Protein 3WO9 (pdb70)

Foldseek 3Di:
DFQAPDQCGGDQWHFHDQDPVGHGERGNAQSQDQAHGPDDDLAHAEYHPAHHAHQAYPQCSCPNNQNHQYDAPAHYAHQAYDPNSCPNNQNHAEYHHAHYAHQEYDACNCQSPLNHAYEEHEHYAHLAYDACRCQSPCNHAEYEHEQYAYQAYAACRCVNPPNYAEYAAAQYQHALQAQRLVRVLVCCLVCCPRHPHSQRHAHGRHHHTSVPDDCPNRNPPHD

B-factor: mean 13.48, std 8.78, range [1.29, 53.9]

Organism: Lethenteron camtschaticum (NCBI:txid980415)

Sequence (223 aa):
HMACLAVGKDDICTCSNKTDSSPETVDCSSKKLTAVPTGIPANTEKLQLDFNQLANIPAEAFHGLTRLTYLALDYNQLQSLPVGVFDQLNNLNELRLQD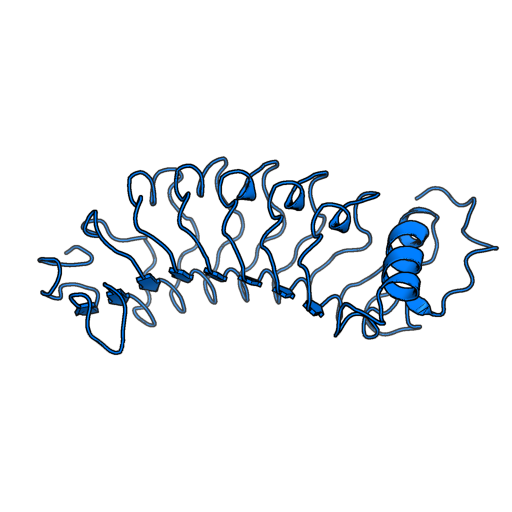NQLTSLPPGVFDSLTKLTYLTLSQNQLQSIPAGVFDKLTNLNRLELSTNQLQSVPHGAFDSLVNLETLHLELNPWDCACSDIIYLRTFIAKNTDKISGMESAQCNGTSTAVKDVNTEKIKNVTC

InterPro domains:
  IPR000372 Leucine-rich repeat N-terminal domain [SM00013] (32-68)
  IPR001611 Leucine-rich repeat [PF13855] (89-148)
  IPR001611 Leucine-rich repeat [PS51450] (113-134)
  IPR001611 Leucine-rich repeat [PS51450] (137-158)
  IPR003591 Leucine-rich repeat, typical subtype [SM00369] (62-86)
  IPR003591 Leucine-rich repeat, typical subtype [SM00369] (87-110)
  IPR003591 Leucine-rich repeat, typical subtype [SM00369] (111-134)
  IPR003591 Leucine-rich repeat, typical subtype [SM00369] (135-158)
  IPR003591 Leucine-rich repeat, typical subtype [SM00369] (159-182)
  IPR032675 Leucine-rich repeat domain superfamily [G3DSA:3.80.10.10] (32-130)
  IPR032675 Leucine-rich repeat domain superfamily [G3DSA:3.80.10.10] (131-249)
  IPR050541 Leucine-rich repeat and transmembrane domain-containing protein [PTHR24369] (7-268)

Nearest PDB structures (foldseek):
  3wo9-assembly1_A  TM=1.005E+00  e=1.623E-41  Lethenteron camtschaticum
  4po4-assembly2_B  TM=9.858E-01  e=2.049E-27  Lampetra planeri
  4k79-assembly1_A  TM=9.445E-01  e=1.449E-17  Petromyzon marinus
  2o6s-assembly2_B  TM=9.323E-01  e=7.680E-16  Eptatretus burgeri
  2v9s-assembly1_A  TM=9.109E-01  e=1.422E-13  Homo sapiens

Secondary structure (DSSP, 8-state):
--SEEETTEESSSEEE--BTTB-SEEE-TTS--SS--S---TT-SEEE--SS--S---TTTTTT-TT--EEE--SS--S---TTTTTT-TT--EEE--SS------TTTTTT-TT--EEE--SS--S---TTTTTT-TT--EEE--SS--S---TTTTTT-TT--EEE--S--B-TTSTTHHHHHHHHHHHTTTSBS-TT-BBTTTSSBGGG---TTTTT---

Structure (mmCIF, N/CA/C/O backbone):
data_3WO9
#
_entry.id   3WO9
#
_cell.length_a   102.157
_cell.length_b   37.229
_cell.length_c   55.133
_cell.angle_alpha   90.00
_cell.angle_beta   90.00
_cell.angle_gamma   90.00
#
_symmetry.space_group_name_H-M   'P 21 21 2'
#
loop_
_entity.id
_entity.type
_entity.pdbx_description
1 polymer 'Variable lymphocyte receptor C'
2 water water
#
loop_
_atom_site.group_PDB
_atom_site.id
_atom_site.type_symbol
_atom_site.label_atom_id
_atom_site.label_alt_id
_atom_site.label_comp_id
_atom_site.label_asym_id
_atom_site.label_entity_id
_atom_site.label_seq_id
_atom_site.pdbx_PDB_ins_code
_atom_site.Cartn_x
_atom_site.Cartn_y
_atom_site.Cartn_z
_atom_site.occupancy
_atom_site.B_iso_or_equiv
_atom_site.auth_seq_id
_atom_site.auth_comp_id
_atom_site.auth_asym_id
_atom_site.auth_atom_id
_atom_site.pdbx_PDB_model_num
ATOM 1 N N . HIS A 1 25 ? -10.226 -9.558 -41.585 1.00 25.56 25 HIS A N 1
ATOM 2 C CA . HIS A 1 25 ? -11.521 -9.108 -41.083 1.00 20.40 25 HIS A CA 1
ATOM 3 C C . HIS A 1 25 ? -11.388 -7.920 -40.138 1.00 18.64 25 HIS A C 1
ATOM 4 O O . HIS A 1 25 ? -10.387 -7.778 -39.435 1.00 13.28 25 HIS A O 1
ATOM 11 N N . MET A 1 26 ? -12.408 -7.070 -40.131 1.00 15.64 26 MET A N 1
ATOM 12 C CA . MET A 1 26 ? -12.438 -5.898 -39.267 1.00 11.35 26 MET A CA 1
ATOM 13 C C . MET A 1 26 ? -13.731 -5.900 -38.455 1.00 13.33 26 MET A C 1
ATOM 14 O O . MET A 1 26 ? -14.479 -6.873 -38.490 1.00 16.62 26 MET A O 1
ATOM 19 N N . ALA A 1 27 ? -13.992 -4.822 -37.722 1.00 9.04 27 ALA A N 1
ATOM 20 C CA . ALA A 1 27 ? -15.172 -4.763 -36.863 1.00 10.40 27 ALA A CA 1
ATOM 21 C C . ALA A 1 27 ? -16.466 -4.733 -37.672 1.00 10.49 27 ALA A C 1
ATOM 22 O O . ALA A 1 27 ? -17.400 -5.481 -37.389 1.00 5.47 27 ALA A O 1
ATOM 24 N N . CYS A 1 28 ? -16.514 -3.866 -38.677 1.00 6.83 28 CYS A N 1
ATOM 25 C CA . CYS A 1 28 ? -17.705 -3.718 -39.502 1.00 5.84 28 CYS A CA 1
ATOM 26 C C . CYS A 1 28 ? -17.332 -3.635 -40.976 1.00 9.93 28 CYS A C 1
ATOM 27 O O . CYS A 1 28 ? -16.206 -3.276 -41.320 1.00 9.10 28 CYS A O 1
ATOM 30 N N . LEU A 1 29 ? -18.280 -3.978 -41.843 1.00 7.23 29 LEU A N 1
ATOM 31 C CA . LEU A 1 29 ? -18.114 -3.779 -43.277 1.00 10.64 29 LEU A CA 1
ATOM 32 C C . LEU A 1 29 ? -18.698 -2.423 -43.641 1.00 12.00 29 LEU A C 1
ATOM 33 O O . LEU A 1 29 ? -18.334 -1.822 -44.652 1.00 14.89 29 LEU A O 1
ATOM 38 N N . ALA A 1 30 ? -19.608 -1.954 -42.792 1.00 9.94 30 ALA A N 1
ATOM 39 C CA . ALA A 1 30 ? -20.211 -0.632 -42.913 1.00 10.17 30 ALA A CA 1
ATOM 40 C C . ALA A 1 30 ? -20.919 -0.303 -41.605 1.00 6.38 30 ALA A C 1
ATOM 41 O O . ALA A 1 30 ? -20.918 -1.112 -40.680 1.00 7.89 30 ALA A O 1
ATOM 43 N N . VAL A 1 31 ? -21.526 0.878 -41.533 1.00 11.49 31 VAL A N 1
ATOM 44 C CA . VAL A 1 31 ? -22.231 1.316 -40.329 1.00 11.59 31 VAL A CA 1
ATOM 45 C C . VAL A 1 31 ? -23.309 0.318 -39.907 1.00 12.78 31 VAL A C 1
ATOM 46 O O . VAL A 1 31 ? -23.460 0.010 -38.723 1.00 14.12 31 VAL A O 1
ATOM 50 N N . GLY A 1 32 ? -24.042 -0.200 -40.886 1.00 6.14 32 GLY A N 1
ATOM 51 C CA . GLY A 1 32 ? -25.097 -1.159 -40.616 1.00 10.31 32 GLY A CA 1
ATOM 52 C C . GLY A 1 32 ? -24.819 -2.537 -41.189 1.00 5.18 32 GLY A C 1
ATOM 53 O O . GLY A 1 32 ? -25.743 -3.307 -41.438 1.00 4.38 32 GLY A O 1
ATOM 54 N N . LYS A 1 33 ? -23.546 -2.850 -41.407 1.00 7.90 33 LYS A N 1
ATOM 55 C CA . LYS A 1 33 ? -23.167 -4.151 -41.950 1.00 6.52 33 LYS A CA 1
ATOM 56 C C . LYS A 1 33 ? -22.093 -4.823 -41.103 1.00 9.71 33 LYS A C 1
ATOM 57 O O . LYS A 1 33 ? -21.005 -4.279 -40.909 1.00 5.51 33 LYS A O 1
ATOM 63 N N . ASP A 1 34 ? -22.411 -6.013 -40.605 1.00 8.78 34 ASP A N 1
ATOM 64 C CA . ASP A 1 34 ? -21.519 -6.748 -39.718 1.00 5.93 34 ASP A CA 1
ATOM 65 C C . ASP A 1 34 ? -20.253 -7.225 -40.414 1.00 10.59 34 ASP A C 1
ATOM 66 O O . ASP A 1 34 ? -20.212 -7.387 -41.633 1.00 9.53 34 ASP A O 1
ATOM 71 N N . ASP A 1 35 ? -19.220 -7.446 -39.613 1.00 6.82 35 ASP A N 1
ATOM 72 C CA . ASP A 1 35 ? -18.081 -8.248 -40.025 1.00 14.08 35 ASP A CA 1
ATOM 73 C C . ASP A 1 35 ? -17.755 -9.159 -38.849 1.00 11.03 35 ASP A C 1
ATOM 74 O O . ASP A 1 35 ? -18.446 -10.152 -38.625 1.00 11.64 35 ASP A O 1
ATOM 79 N N . ILE A 1 36 ? -16.727 -8.814 -38.083 1.00 10.92 36 ILE A N 1
ATOM 80 C CA . ILE A 1 36 ? -16.450 -9.526 -36.841 1.00 13.16 36 ILE A CA 1
ATOM 81 C C . ILE A 1 36 ? -17.522 -9.188 -35.809 1.00 9.86 36 ILE A C 1
ATOM 82 O O . ILE A 1 36 ? -18.035 -10.064 -35.113 1.00 8.28 36 ILE A O 1
ATOM 87 N N . CYS A 1 37 ? -17.866 -7.907 -35.730 1.00 8.50 37 CYS A N 1
ATOM 88 C CA . CYS A 1 37 ? -18.826 -7.429 -34.746 1.00 6.88 37 CYS A CA 1
ATOM 89 C C . CYS A 1 37 ? -20.203 -7.215 -35.360 1.00 8.90 37 CYS A C 1
ATOM 90 O O . CYS A 1 37 ? -20.365 -7.240 -36.579 1.00 8.05 37 CYS A O 1
ATOM 93 N N . THR A 1 38 ? -21.197 -7.003 -34.505 1.00 9.34 38 THR A N 1
ATOM 94 C CA . THR A 1 38 ? -22.542 -6.685 -34.963 1.00 6.59 38 THR A CA 1
ATOM 95 C C . THR A 1 38 ? -22.709 -5.172 -35.043 1.00 6.00 38 THR A C 1
ATOM 96 O O . THR A 1 3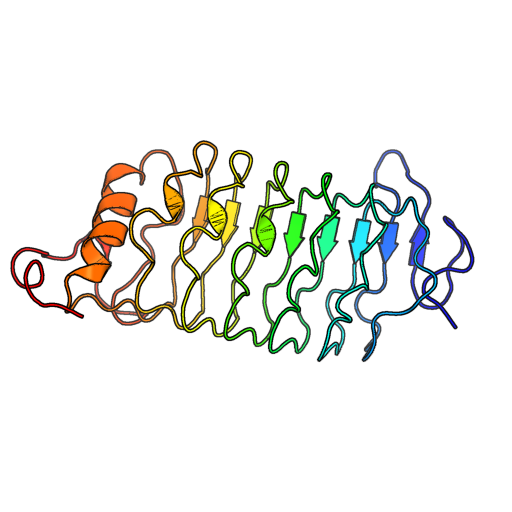8 ? -22.607 -4.475 -34.034 1.00 6.15 38 THR A O 1
ATOM 100 N N . CYS A 1 39 ? -22.969 -4.672 -36.245 1.00 5.79 39 CYS A N 1
ATOM 101 C CA . CYS A 1 39 ? -22.956 -3.235 -36.492 1.00 7.78 39 CYS A CA 1
ATOM 102 C C . CYS A 1 39 ? -24.329 -2.707 -36.900 1.00 8.14 39 CYS A C 1
ATOM 103 O O . CYS A 1 39 ? -24.884 -3.119 -37.915 1.00 4.72 39 CYS A O 1
ATOM 106 N N . SER A 1 40 ? -24.864 -1.786 -36.106 1.00 10.66 40 SER A N 1
ATOM 107 C CA . SER A 1 40 ? -26.205 -1.268 -36.335 1.00 5.76 40 SER A CA 1
ATOM 108 C C . SER A 1 40 ? -26.222 0.246 -36.485 1.00 8.96 40 SER A C 1
ATOM 109 O O . SER A 1 40 ? -25.535 0.961 -35.755 1.00 7.34 40 SER A O 1
ATOM 112 N N . ASN A 1 41 ? -27.014 0.729 -37.437 1.00 4.75 41 ASN A N 1
ATOM 113 C CA . ASN A 1 41 ? -27.320 2.150 -37.522 1.00 8.32 41 ASN A CA 1
ATOM 114 C C . ASN A 1 41 ? -28.105 2.572 -36.289 1.00 9.24 41 ASN A C 1
ATOM 115 O O . ASN A 1 41 ? -28.666 1.731 -35.585 1.00 8.55 41 ASN A O 1
ATOM 120 N N . LYS A 1 42 ? -28.147 3.873 -36.033 1.00 5.11 42 LYS A N 1
ATOM 121 C CA . LYS A 1 42 ? -28.915 4.407 -34.917 1.00 6.94 42 LYS A CA 1
ATOM 122 C C . LYS A 1 42 ? -30.403 4.135 -35.133 1.00 7.09 42 LYS A C 1
ATOM 123 O O . LYS A 1 42 ? -30.915 4.319 -36.236 1.00 10.59 42 LYS A O 1
ATOM 129 N N . THR A 1 43 ? -31.088 3.678 -34.089 1.00 6.97 43 THR A N 1
ATOM 130 C CA . THR A 1 43 ? -32.522 3.414 -34.170 1.00 9.70 43 THR A CA 1
ATOM 131 C C . THR A 1 43 ? -33.252 4.115 -33.032 1.00 1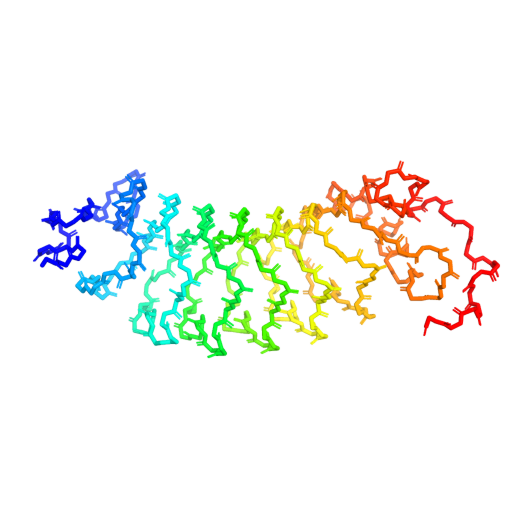1.34 43 THR A C 1
ATOM 132 O O . THR A 1 43 ? -32.623 4.736 -32.176 1.00 7.50 43 THR A O 1
ATOM 136 N N . ASP A 1 44 ? -34.578 4.006 -33.009 1.00 9.19 44 ASP A N 1
ATOM 137 C CA . ASP A 1 44 ? -35.361 4.676 -31.973 1.00 10.55 44 ASP A CA 1
ATOM 138 C C . ASP A 1 44 ? -35.253 4.015 -30.601 1.00 10.75 44 ASP A C 1
ATOM 139 O O . ASP A 1 44 ? -35.807 4.515 -29.625 1.00 14.71 44 ASP A O 1
ATOM 144 N N . SER A 1 45 ? -34.536 2.899 -30.522 1.00 8.86 45 SER A N 1
ATOM 145 C CA . SER A 1 45 ? -34.344 2.218 -29.244 1.00 5.31 45 SER A CA 1
ATOM 146 C C . SER A 1 45 ? -32.871 1.962 -28.935 1.00 11.50 45 SER A C 1
ATOM 147 O O . SER A 1 45 ? -32.539 1.385 -27.900 1.00 8.10 45 SER A O 1
ATOM 150 N N . SER A 1 46 ? -31.992 2.401 -29.830 1.00 8.98 46 SER A N 1
ATOM 151 C CA . SER A 1 46 ? -30.563 2.156 -29.674 1.00 9.25 46 SER A CA 1
ATOM 152 C C . SER A 1 46 ? -29.719 3.145 -30.472 1.00 7.45 46 SER A C 1
ATOM 153 O O . SER A 1 46 ? -30.101 3.552 -31.567 1.00 7.39 46 SER A O 1
ATOM 156 N N . PRO A 1 47 ? -28.559 3.532 -29.920 1.00 9.08 47 PRO A N 1
ATOM 157 C CA . PRO A 1 47 ? -27.610 4.401 -30.623 1.00 9.89 47 PRO A CA 1
ATOM 158 C C . PRO A 1 47 ? -26.855 3.621 -31.692 1.00 8.23 47 PRO A C 1
ATOM 159 O O . PRO A 1 47 ? -26.977 2.396 -31.736 1.00 5.24 47 PRO A O 1
ATOM 163 N N . GLU A 1 48 ? -26.097 4.312 -32.541 1.00 5.02 48 GLU A N 1
ATOM 164 C CA . GLU A 1 48 ? -25.270 3.635 -33.537 1.00 8.04 48 GLU A CA 1
ATOM 165 C C . GLU A 1 48 ? -24.275 2.721 -32.831 1.00 7.36 48 GLU A C 1
ATOM 166 O O . GLU A 1 48 ? -23.407 3.182 -32.089 1.00 2.91 48 GLU A O 1
ATOM 172 N N . THR A 1 49 ? -24.407 1.423 -33.071 1.00 7.12 49 THR A N 1
ATOM 173 C CA . THR A 1 49 ? -23.744 0.437 -32.233 1.00 7.82 49 THR A CA 1
ATOM 174 C C . THR A 1 49 ? -22.784 -0.477 -32.982 1.00 9.19 49 THR A C 1
ATOM 175 O O . THR A 1 49 ? -23.094 -0.979 -34.062 1.00 10.43 49 THR A O 1
ATOM 179 N N . VAL A 1 50 ? -21.608 -0.675 -32.394 1.00 6.63 50 VAL A N 1
ATOM 180 C CA . VAL A 1 50 ? -20.701 -1.729 -32.816 1.00 5.62 50 VAL A CA 1
ATOM 181 C C . VAL A 1 50 ? -20.544 -2.706 -31.655 1.00 6.95 50 VAL A C 1
ATOM 182 O O . VAL A 1 50 ? -19.930 -2.386 -30.638 1.00 6.77 50 VAL A O 1
ATOM 186 N N . ASP A 1 51 ? -21.116 -3.894 -31.809 1.00 5.74 51 ASP A N 1
ATOM 187 C CA . ASP A 1 51 ? -21.156 -4.878 -30.734 1.00 4.96 51 ASP A CA 1
ATOM 188 C C . ASP A 1 51 ? -20.146 -5.998 -30.963 1.00 8.40 51 ASP A C 1
ATOM 189 O O . ASP A 1 51 ? -20.407 -6.937 -31.714 1.00 3.45 51 ASP A O 1
ATOM 194 N N . CYS A 1 52 ? -18.997 -5.891 -30.301 1.00 7.19 52 CYS A N 1
ATOM 195 C CA . CYS A 1 52 ? -17.940 -6.891 -30.412 1.00 5.17 52 CYS A CA 1
ATOM 196 C C . CYS A 1 52 ? -17.873 -7.761 -29.161 1.00 6.33 52 CYS A C 1
ATOM 197 O O . CYS A 1 52 ? -16.878 -8.448 -28.926 1.00 3.24 52 CYS A O 1
ATOM 200 N N . SER A 1 53 ? -18.930 -7.730 -28.357 1.00 2.33 53 SER A N 1
ATOM 201 C CA . SER A 1 53 ? -18.937 -8.452 -27.087 1.00 9.65 53 SER A CA 1
ATOM 202 C C . SER A 1 53 ? -18.975 -9.970 -27.262 1.00 7.78 53 SER A C 1
ATOM 203 O O . SER A 1 53 ? -19.595 -10.484 -28.193 1.00 5.84 53 SER A O 1
ATOM 206 N N . SER A 1 54 ? -18.297 -10.672 -26.357 1.00 7.02 54 SER A N 1
ATOM 207 C CA . SER A 1 54 ? -18.282 -12.135 -26.322 1.00 11.60 54 SER A CA 1
ATOM 208 C C . SER A 1 54 ? -17.716 -12.777 -27.590 1.00 8.63 54 SER A C 1
ATOM 209 O O . SER A 1 54 ? -18.231 -13.789 -28.063 1.00 9.53 54 SER A O 1
ATOM 212 N N . LYS A 1 55 ? -16.644 -12.200 -28.124 1.00 8.80 55 LYS A N 1
ATOM 213 C CA . LYS A 1 55 ? -16.052 -12.692 -29.367 1.00 13.28 55 LYS A CA 1
ATOM 214 C C . LYS A 1 55 ? -14.652 -13.282 -29.177 1.00 9.60 55 LYS A C 1
ATOM 215 O O . LYS A 1 55 ? -13.995 -13.650 -30.151 1.00 14.63 55 LYS A O 1
ATOM 221 N N . LYS A 1 56 ? -14.212 -13.371 -27.924 1.00 9.35 56 LYS A N 1
ATOM 222 C CA . LYS A 1 56 ? -12.886 -13.897 -27.580 1.00 15.37 56 LYS A CA 1
ATOM 223 C C . LYS A 1 56 ? -11.762 -13.191 -28.343 1.00 13.09 56 LYS A C 1
ATOM 224 O O . LYS A 1 56 ? -10.777 -13.809 -28.748 1.00 13.74 56 LYS A O 1
ATOM 230 N N . LEU A 1 57 ? -11.922 -11.887 -28.530 1.00 14.77 57 LEU A N 1
ATOM 231 C CA . LEU A 1 57 ? -10.938 -11.091 -29.250 1.00 14.58 57 LEU A CA 1
ATOM 232 C C . LEU A 1 57 ? -9.710 -10.823 -28.389 1.00 10.78 57 LEU A C 1
ATOM 233 O O . LEU A 1 57 ? -9.827 -10.492 -27.209 1.00 9.21 57 LEU A O 1
ATOM 238 N N . THR A 1 58 ? -8.534 -10.968 -28.988 1.00 12.40 58 THR A N 1
ATOM 239 C CA . THR A 1 58 ? -7.283 -10.686 -28.297 1.00 17.53 58 THR A CA 1
ATOM 240 C C . THR A 1 58 ? -6.710 -9.350 -28.751 1.00 10.94 58 THR A C 1
ATOM 241 O O . THR A 1 58 ? -5.708 -8.878 -28.216 1.00 12.37 58 THR A O 1
ATOM 245 N N . ALA A 1 59 ? -7.354 -8.747 -29.743 1.00 13.52 59 ALA A N 1
ATOM 246 C CA . ALA A 1 59 ? -6.935 -7.449 -30.249 1.00 15.06 59 ALA A CA 1
ATOM 247 C C . ALA A 1 59 ? -8.148 -6.599 -30.596 1.00 13.47 59 ALA A C 1
ATOM 248 O O . ALA A 1 59 ? -9.173 -7.115 -31.039 1.00 12.89 59 ALA A O 1
ATOM 250 N N . VAL A 1 60 ? -8.032 -5.294 -30.380 1.00 11.33 60 VAL A N 1
ATOM 251 C CA . VAL A 1 60 ? -9.073 -4.369 -30.790 1.00 8.36 60 VAL A CA 1
ATOM 252 C C . VAL A 1 60 ? -9.073 -4.290 -32.306 1.00 10.02 60 VAL A C 1
ATOM 253 O O . VAL A 1 60 ? -8.096 -3.846 -32.905 1.00 11.92 60 VAL A O 1
ATOM 257 N N . PRO A 1 61 ? -10.170 -4.728 -32.935 1.00 10.50 61 PRO A N 1
ATOM 258 C CA . PRO A 1 61 ? -10.212 -4.781 -34.397 1.00 11.85 61 PRO A CA 1
ATOM 259 C C . PRO A 1 61 ? -10.194 -3.395 -35.026 1.00 10.34 61 PRO A C 1
ATOM 260 O O . PRO A 1 61 ? -10.625 -2.418 -34.413 1.00 10.52 61 PRO A O 1
ATOM 264 N N . THR A 1 62 ? -9.676 -3.320 -36.244 1.00 12.14 62 THR A N 1
ATOM 265 C CA . THR A 1 62 ? -9.769 -2.106 -37.033 1.00 12.47 62 THR A CA 1
ATOM 266 C C . THR A 1 62 ? -11.154 -2.067 -37.667 1.00 10.41 62 THR A C 1
ATOM 267 O O . THR A 1 62 ? -11.952 -2.985 -37.479 1.00 15.46 62 THR A O 1
ATOM 271 N N . GLY A 1 63 ? -11.449 -1.004 -38.403 1.00 7.01 63 GLY A N 1
ATOM 272 C CA . GLY A 1 63 ? -12.707 -0.916 -39.121 1.00 10.67 63 GLY A CA 1
ATOM 273 C C . GLY A 1 63 ? -13.904 -0.547 -38.268 1.00 12.04 63 GLY A C 1
ATOM 274 O O . GLY A 1 63 ? -15.034 -0.923 -38.578 1.00 10.51 63 GLY A O 1
ATOM 275 N N . ILE A 1 64 ? -13.655 0.183 -37.187 1.00 7.79 64 ILE A N 1
ATOM 276 C CA . ILE A 1 64 ? -14.730 0.741 -36.381 1.00 7.16 64 ILE A CA 1
ATOM 277 C C . ILE A 1 64 ? -15.112 2.088 -36.977 1.00 9.27 64 ILE A C 1
ATOM 278 O O . ILE A 1 64 ? -14.321 3.032 -36.927 1.00 9.95 64 ILE A O 1
ATOM 283 N N . PRO A 1 65 ? -16.320 2.174 -37.561 1.00 11.25 65 PRO A N 1
ATOM 284 C CA . PRO A 1 65 ? -16.798 3.370 -38.266 1.00 9.02 65 PRO A CA 1
ATOM 285 C C . PRO A 1 65 ? -16.683 4.640 -37.431 1.00 8.81 65 PRO A C 1
ATOM 286 O O . PRO A 1 65 ? -16.854 4.609 -36.212 1.00 7.77 65 PRO A O 1
ATOM 290 N N . ALA A 1 66 ? -16.391 5.748 -38.104 1.00 11.13 66 ALA A N 1
ATOM 291 C CA . ALA A 1 66 ? -16.106 7.015 -37.440 1.00 10.71 66 ALA A CA 1
ATOM 292 C C . ALA A 1 66 ? -17.279 7.560 -36.622 1.00 13.91 66 ALA A C 1
ATOM 293 O O . ALA A 1 66 ? -17.072 8.266 -35.637 1.00 11.05 66 ALA A O 1
ATOM 295 N N . ASN A 1 67 ? -18.504 7.229 -37.022 1.00 9.79 67 ASN A N 1
ATOM 296 C CA . ASN A 1 67 ? -19.686 7.763 -36.353 1.00 9.51 67 ASN A CA 1
ATOM 297 C C . ASN A 1 67 ? -20.248 6.857 -35.263 1.00 9.36 67 ASN A C 1
ATOM 298 O O . ASN A 1 67 ? -21.362 7.077 -34.783 1.00 6.85 67 ASN A O 1
ATOM 303 N N . THR A 1 68 ? -19.476 5.846 -34.877 1.00 7.80 68 THR A N 1
ATOM 304 C CA . THR A 1 68 ? -19.890 4.909 -33.837 1.00 7.18 68 THR A CA 1
ATOM 305 C C . THR A 1 68 ? -20.216 5.613 -32.522 1.00 4.64 68 THR A C 1
ATOM 306 O O . THR A 1 68 ? -19.400 6.364 -31.985 1.00 7.48 68 THR A O 1
ATOM 310 N N . GLU A 1 69 ? -21.416 5.364 -32.010 1.00 2.51 69 GLU A N 1
ATOM 311 C CA . GLU A 1 69 ? -21.862 5.964 -30.759 1.00 5.54 69 GLU A CA 1
ATOM 312 C C . GLU A 1 69 ? -21.655 5.015 -29.585 1.00 5.03 69 GLU A C 1
ATOM 313 O O . GLU A 1 69 ? -21.326 5.439 -28.478 1.00 5.58 69 GLU A O 1
ATOM 319 N N . LYS A 1 70 ? -21.855 3.727 -29.839 1.00 4.45 70 LYS A N 1
ATOM 320 C CA . LYS A 1 70 ? -21.773 2.712 -28.800 1.00 5.49 70 LYS A CA 1
ATOM 321 C C . LYS A 1 70 ? -20.822 1.589 -29.206 1.00 6.79 70 LYS A C 1
ATOM 322 O O . LYS A 1 70 ? -21.096 0.840 -30.143 1.00 7.30 70 LYS A O 1
ATOM 328 N N . LEU A 1 71 ? -19.707 1.477 -28.494 1.00 4.65 71 LEU A N 1
ATOM 329 C CA . LEU A 1 71 ? -18.712 0.455 -28.786 1.00 7.62 71 LEU A CA 1
ATOM 330 C C . LEU A 1 71 ? -18.610 -0.546 -27.640 1.00 9.61 71 LEU A C 1
ATOM 331 O O . LEU A 1 71 ? -18.212 -0.196 -26.527 1.00 4.16 71 LEU A O 1
ATOM 336 N N . GLN A 1 72 ? -18.977 -1.791 -27.922 1.00 6.14 72 GLN A N 1
ATOM 337 C CA . GLN A 1 72 ? -18.971 -2.845 -26.915 1.00 7.03 72 GLN A CA 1
ATOM 338 C C . GLN A 1 72 ? -17.846 -3.843 -27.165 1.00 6.78 72 GLN A C 1
ATOM 339 O O . GLN A 1 72 ? -17.970 -4.730 -28.006 1.00 7.79 72 GLN A O 1
ATOM 345 N N . LEU A 1 73 ? -16.748 -3.689 -26.433 1.00 5.13 73 LEU A N 1
ATOM 346 C CA . LEU A 1 73 ? -15.629 -4.621 -26.519 1.00 4.92 73 LEU A CA 1
ATOM 347 C C . LEU A 1 73 ? -15.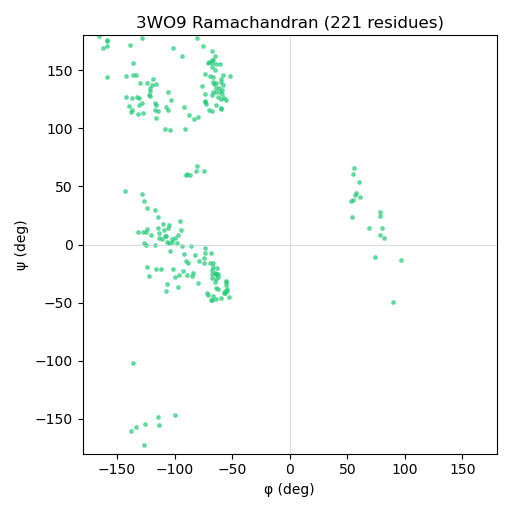525 -5.447 -25.243 1.00 4.76 73 LEU A C 1
ATOM 348 O O . LEU A 1 73 ? -14.499 -6.072 -24.962 1.00 6.55 73 LEU A O 1
ATOM 353 N N . ASP A 1 74 ? -16.612 -5.450 -24.481 1.00 4.60 74 ASP A N 1
ATOM 354 C CA . ASP A 1 74 ? -16.671 -6.180 -23.223 1.00 5.58 74 ASP A CA 1
ATOM 355 C C . ASP A 1 74 ? -16.718 -7.685 -23.444 1.00 4.72 74 ASP A C 1
ATOM 356 O O . ASP A 1 74 ? -17.131 -8.151 -24.504 1.00 5.95 74 ASP A O 1
ATOM 361 N N . PHE A 1 75 ? -16.292 -8.430 -22.428 1.00 8.80 75 PHE A N 1
ATOM 362 C CA . PHE A 1 75 ? -16.232 -9.887 -22.488 1.00 5.68 75 PHE A CA 1
ATOM 363 C C . PHE A 1 75 ? -15.419 -10.394 -23.676 1.00 7.89 75 PHE A C 1
ATOM 364 O O . PHE A 1 75 ? -15.937 -11.081 -24.550 1.00 7.22 75 PHE A O 1
ATOM 372 N N . ASN A 1 76 ? -14.143 -10.031 -23.703 1.00 10.87 76 ASN A N 1
ATOM 373 C CA . ASN A 1 76 ? -13.203 -10.579 -24.670 1.00 8.86 76 ASN A CA 1
ATOM 374 C C . ASN A 1 76 ? -11.926 -10.983 -23.952 1.00 13.66 76 ASN A C 1
ATOM 375 O O . ASN A 1 76 ? -11.941 -11.223 -22.746 1.00 13.13 76 ASN A O 1
ATOM 380 N N . GLN A 1 77 ? -10.821 -11.055 -24.686 1.00 9.77 77 GLN A N 1
ATOM 381 C CA . GLN A 1 77 ? -9.543 -11.406 -24.079 1.00 14.95 77 GLN A CA 1
ATOM 382 C C . GLN A 1 77 ? -8.463 -10.386 -24.427 1.00 11.85 77 GLN A C 1
ATOM 383 O O . GLN A 1 77 ? -7.329 -10.740 -24.754 1.00 13.07 77 GLN A O 1
ATOM 389 N N . LEU A 1 78 ? -8.836 -9.114 -24.349 1.00 9.11 78 LEU A N 1
ATOM 390 C CA . LEU A 1 78 ? -7.912 -8.017 -24.592 1.00 12.98 78 LEU A CA 1
ATOM 391 C C . LEU A 1 78 ? -6.933 -7.885 -23.434 1.00 8.15 78 LEU A C 1
ATOM 392 O O . LEU A 1 78 ? -7.337 -7.692 -22.287 1.00 6.78 78 LEU A O 1
ATOM 397 N N . ALA A 1 79 ? -5.645 -7.997 -23.737 1.00 3.34 79 ALA A N 1
ATOM 398 C CA . ALA A 1 79 ? -4.609 -7.831 -22.724 1.00 10.00 79 ALA A CA 1
ATOM 399 C C . ALA A 1 79 ? -4.018 -6.432 -22.823 1.00 8.47 79 ALA A C 1
ATOM 400 O O . ALA A 1 79 ? -3.538 -5.873 -21.838 1.00 10.53 79 ALA A O 1
ATOM 402 N N . ASN A 1 80 ? -4.062 -5.870 -24.026 1.00 3.93 80 ASN A N 1
ATOM 403 C CA . ASN A 1 80 ? -3.617 -4.503 -24.246 1.00 9.97 80 ASN A CA 1
ATOM 404 C C . ASN A 1 80 ? -4.588 -3.738 -25.134 1.00 11.69 80 ASN A C 1
ATOM 405 O O . ASN A 1 80 ? -5.209 -4.305 -26.032 1.00 9.82 80 ASN A O 1
ATOM 410 N N . ILE A 1 81 ? -4.725 -2.448 -24.859 1.00 9.05 81 ILE A N 1
ATOM 411 C CA . ILE A 1 81 ? -5.432 -1.542 -25.749 1.00 10.25 81 ILE A CA 1
ATOM 412 C C . ILE A 1 81 ? -4.374 -0.702 -26.448 1.00 6.72 81 ILE A C 1
ATOM 413 O O . ILE A 1 81 ? -3.470 -0.186 -25.799 1.00 8.10 81 ILE A O 1
ATOM 418 N N . PRO A 1 82 ? -4.454 -0.594 -27.781 1.00 9.53 82 PRO A N 1
ATOM 419 C CA . PRO A 1 82 ? -3.523 0.292 -28.487 1.00 13.76 82 PRO A CA 1
ATOM 420 C C . PRO A 1 82 ? -3.767 1.736 -28.069 1.00 13.88 82 PRO A C 1
ATOM 421 O O . PRO A 1 82 ? -4.920 2.136 -27.916 1.00 7.41 82 PRO A O 1
ATOM 425 N N . ALA A 1 83 ? -2.695 2.498 -27.880 1.00 11.60 83 ALA A N 1
ATOM 426 C CA . ALA A 1 83 ? -2.795 3.870 -27.390 1.00 10.44 83 ALA A CA 1
ATOM 427 C C . ALA A 1 83 ? -3.712 4.750 -28.239 1.00 12.85 83 ALA A C 1
ATOM 428 O O . ALA A 1 83 ? -4.374 5.648 -27.719 1.00 7.96 83 ALA A O 1
ATOM 430 N N . GLU A 1 84 ? -3.761 4.481 -29.539 1.00 7.58 84 GLU A N 1
ATOM 431 C CA . GLU A 1 84 ? -4.510 5.322 -30.467 1.00 14.13 84 GLU A CA 1
ATOM 432 C C . GLU A 1 84 ? -5.806 4.669 -30.939 1.00 17.15 84 GLU A C 1
ATOM 433 O O . GLU A 1 84 ? -6.418 5.125 -31.905 1.00 17.45 84 GLU A O 1
ATOM 439 N N . ALA A 1 85 ? -6.223 3.613 -30.246 1.00 5.62 85 ALA A N 1
ATOM 440 C CA . ALA A 1 85 ? -7.369 2.806 -30.663 1.00 14.13 85 ALA A CA 1
ATOM 441 C C . ALA A 1 85 ? -8.655 3.602 -30.874 1.00 10.28 85 ALA A C 1
ATOM 442 O O . ALA A 1 85 ? -9.409 3.330 -31.807 1.00 9.18 85 ALA A O 1
ATOM 444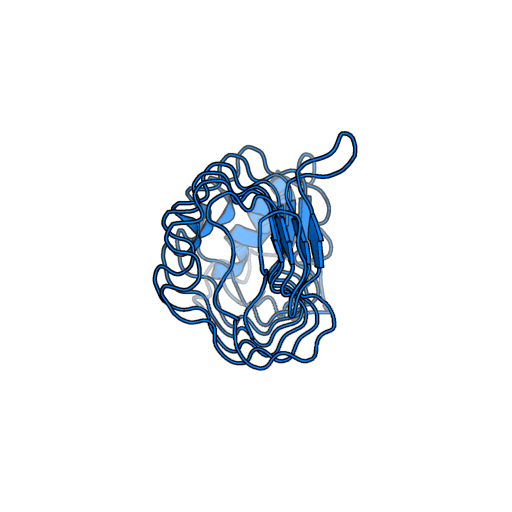 N N . PHE A 1 86 ? -8.898 4.586 -30.016 1.00 6.12 86 PHE A N 1
ATOM 445 C CA . PHE A 1 86 ? -10.170 5.298 -30.027 1.00 9.46 86 PHE A CA 1
ATOM 446 C C . PHE A 1 86 ? -10.055 6.725 -30.554 1.00 11.87 86 PHE A C 1
ATOM 447 O O . PHE A 1 86 ? -11.018 7.489 -30.489 1.00 11.92 86 PHE A O 1
ATOM 455 N N . HIS A 1 87 ? -8.880 7.083 -31.063 1.00 8.12 87 HIS A N 1
ATOM 456 C CA . HIS A 1 87 ? -8.689 8.387 -31.684 1.00 9.74 87 HIS A CA 1
ATOM 457 C C . HIS A 1 87 ? -9.651 8.555 -32.857 1.00 10.72 87 HIS A C 1
ATOM 458 O O . HIS A 1 87 ? -9.742 7.682 -33.719 1.00 6.97 87 HIS A O 1
ATOM 465 N N . GLY A 1 88 ? -10.375 9.670 -32.876 1.00 11.20 88 GLY A N 1
ATOM 466 C CA . GLY A 1 88 ? -11.264 9.984 -33.981 1.00 7.56 88 GLY A CA 1
ATOM 467 C C . GLY A 1 88 ? -12.712 9.604 -33.740 1.00 13.35 88 GLY A C 1
ATOM 468 O O . GLY A 1 88 ? -13.604 10.024 -34.476 1.00 18.02 88 GLY A O 1
ATOM 469 N N . LEU A 1 89 ? -12.949 8.803 -32.707 1.00 7.41 89 LEU A N 1
ATOM 470 C CA . LEU A 1 89 ? -14.308 8.395 -32.367 1.00 11.29 89 LEU A CA 1
ATOM 471 C C . LEU A 1 89 ? -15.022 9.493 -31.584 1.00 10.84 89 LEU A C 1
ATOM 472 O O . LEU A 1 89 ? -15.344 9.335 -30.405 1.00 9.35 89 LEU A O 1
ATOM 477 N N . THR A 1 90 ? -15.274 10.601 -32.273 1.00 9.18 90 THR A N 1
ATOM 478 C CA . THR A 1 90 ? -15.815 11.808 -31.663 1.00 12.37 90 THR A CA 1
ATOM 479 C C . THR A 1 90 ? -17.252 11.653 -31.177 1.00 9.67 90 THR A C 1
ATOM 480 O O . THR A 1 90 ? -17.679 12.359 -30.266 1.00 14.09 90 THR A O 1
ATOM 484 N N . ARG A 1 91 ? -17.996 10.732 -31.781 1.00 11.37 91 ARG A N 1
ATOM 485 C CA . ARG A 1 91 ? -19.409 10.567 -31.445 1.00 11.01 91 ARG A CA 1
ATOM 486 C C . ARG A 1 91 ? -19.654 9.510 -30.374 1.00 9.92 91 ARG A C 1
ATOM 487 O O . ARG A 1 91 ? -20.795 9.272 -29.977 1.00 12.03 91 ARG A O 1
ATOM 495 N N . LEU A 1 92 ? -18.579 8.880 -29.913 1.00 7.89 92 LEU A N 1
ATOM 496 C CA . LEU A 1 92 ? -18.676 7.803 -28.935 1.00 7.44 92 LEU A CA 1
ATOM 497 C C . LEU A 1 92 ? -19.247 8.297 -27.606 1.00 7.51 92 LEU A C 1
ATOM 498 O O . LEU A 1 92 ? -18.679 9.180 -26.966 1.00 7.21 92 LEU A O 1
ATOM 503 N N . THR A 1 93 ? -20.378 7.724 -27.203 1.00 5.92 93 THR A N 1
ATOM 504 C CA . THR A 1 93 ? -21.016 8.087 -25.942 1.00 7.96 93 THR A CA 1
ATOM 505 C C . THR A 1 93 ? -20.948 6.931 -24.952 1.00 6.82 93 THR A C 1
ATOM 506 O O . THR A 1 93 ? -21.060 7.121 -23.742 1.00 5.97 93 THR A O 1
ATOM 510 N N . TYR A 1 94 ? -20.758 5.730 -25.485 1.00 5.59 94 TYR A N 1
ATOM 511 C CA . TYR A 1 94 ? -20.723 4.517 -24.681 1.00 6.27 94 TYR A CA 1
ATOM 512 C C . TYR A 1 94 ? -19.514 3.682 -25.086 1.00 6.56 94 TYR A C 1
ATOM 513 O O . TYR A 1 94 ? -19.324 3.382 -26.263 1.00 11.33 94 TYR A O 1
ATOM 522 N N . LEU A 1 95 ? -18.701 3.306 -24.107 1.00 7.44 95 LEU A N 1
ATOM 523 C CA . LEU A 1 95 ? -17.540 2.464 -24.362 1.00 6.25 95 LEU A CA 1
ATOM 524 C C . LEU A 1 95 ? -17.411 1.398 -23.282 1.00 7.61 95 LEU A C 1
ATOM 525 O O . LEU A 1 95 ? -17.173 1.710 -22.116 1.00 7.54 95 LEU A O 1
ATOM 530 N N . ALA A 1 96 ? -17.576 0.140 -23.676 1.00 4.66 96 ALA A N 1
ATOM 531 C CA . ALA A 1 96 ? -17.481 -0.972 -22.740 1.00 4.93 96 ALA A CA 1
ATOM 532 C C . ALA A 1 96 ? -16.200 -1.765 -22.958 1.00 6.37 96 ALA A C 1
ATOM 533 O O . ALA A 1 96 ? -15.984 -2.335 -24.026 1.00 3.50 96 ALA A O 1
ATOM 535 N N . LEU A 1 97 ? -15.351 -1.793 -21.938 1.00 6.43 97 LEU A N 1
ATOM 536 C CA . LEU A 1 97 ? -14.105 -2.546 -21.993 1.00 4.02 97 LEU A CA 1
ATOM 537 C C . LEU A 1 97 ? -14.025 -3.518 -20.823 1.00 4.33 97 LEU A C 1
ATOM 538 O O . LEU A 1 97 ? -12.979 -4.114 -20.563 1.00 3.39 97 LEU A O 1
ATOM 543 N N . ASP A 1 98 ? -15.141 -3.675 -20.120 1.00 3.66 98 ASP A N 1
ATOM 544 C CA . ASP A 1 98 ? -15.178 -4.530 -18.942 1.00 5.28 98 ASP A CA 1
ATOM 545 C C . ASP A 1 98 ? -15.074 -6.011 -19.293 1.00 3.93 98 ASP A C 1
ATOM 546 O O . ASP A 1 98 ? -15.367 -6.413 -20.415 1.00 3.74 98 ASP A O 1
ATOM 551 N N . TYR A 1 99 ? -14.637 -6.808 -18.321 1.00 7.55 99 TYR A N 1
ATOM 552 C CA . TYR A 1 99 ? -14.461 -8.251 -18.491 1.00 5.74 99 TYR A CA 1
ATOM 553 C C . TYR A 1 99 ? -13.456 -8.607 -19.584 1.00 6.84 99 TYR A C 1
ATOM 554 O O . TYR A 1 99 ? -13.758 -9.361 -20.509 1.00 6.93 99 TYR A O 1
ATOM 563 N N . ASN A 1 100 ? -12.260 -8.041 -19.465 1.00 4.79 100 ASN A N 1
ATOM 564 C CA . ASN A 1 100 ? -11.122 -8.433 -20.286 1.00 5.88 100 ASN A CA 1
ATOM 565 C C . ASN A 1 100 ? -9.941 -8.793 -19.393 1.00 7.71 100 ASN A C 1
ATOM 566 O O . ASN A 1 100 ? -10.123 -9.180 -18.240 1.00 8.01 100 ASN A O 1
ATOM 571 N N . GLN A 1 101 ? -8.732 -8.659 -19.925 1.00 5.82 101 GLN A N 1
ATOM 572 C CA . GLN A 1 101 ? -7.532 -8.994 -19.173 1.00 11.49 101 GLN A CA 1
ATOM 573 C C . GLN A 1 101 ? -6.555 -7.824 -19.169 1.00 8.45 101 GLN A C 1
ATOM 574 O O . GLN A 1 101 ? -5.342 -8.012 -19.242 1.00 10.10 101 GLN A O 1
ATOM 580 N N . LEU A 1 102 ? -7.095 -6.613 -19.079 1.00 6.73 102 LEU A N 1
ATOM 581 C CA . LEU A 1 102 ? -6.281 -5.404 -19.120 1.00 8.88 102 LEU A CA 1
ATOM 582 C C . LEU A 1 102 ? -5.503 -5.196 -17.828 1.00 9.81 102 LEU A C 1
ATOM 583 O O . LEU A 1 102 ? -6.085 -5.116 -16.748 1.00 7.37 102 LEU A O 1
ATOM 588 N N . GLN A 1 103 ? -4.183 -5.110 -17.950 1.00 5.67 103 GLN A N 1
ATOM 589 C CA . GLN A 1 103 ? -3.318 -4.865 -16.801 1.00 9.37 103 GLN A CA 1
ATOM 590 C C . GLN A 1 103 ? -3.114 -3.369 -16.583 1.00 7.18 103 GLN A C 1
ATOM 591 O O . GLN A 1 103 ? -2.857 -2.924 -15.465 1.00 10.23 103 GLN A O 1
ATOM 597 N N . SER A 1 104 ? -3.234 -2.597 -17.660 1.00 6.41 104 SER A N 1
ATOM 598 C CA . SER A 1 104 ? -3.100 -1.146 -17.583 1.00 7.43 104 SER A CA 1
ATOM 599 C C . SER A 1 104 ? -3.771 -0.455 -18.766 1.00 6.31 104 SER A C 1
ATOM 600 O O . SER A 1 104 ? -4.189 -1.102 -19.725 1.00 7.46 104 SER A O 1
ATOM 603 N N . LEU A 1 105 ? -3.871 0.867 -18.683 1.00 7.51 105 LEU A N 1
ATOM 604 C CA . LEU A 1 105 ? -4.394 1.677 -19.774 1.00 6.17 105 LEU A CA 1
ATOM 605 C C . LEU A 1 105 ? -3.299 2.602 -20.285 1.00 5.57 105 LEU A C 1
ATOM 606 O O . LEU A 1 105 ? -2.545 3.170 -19.495 1.00 5.58 105 LEU A O 1
ATOM 611 N N . PRO A 1 106 ? -3.203 2.752 -21.612 1.00 4.90 106 PRO A N 1
ATOM 612 C CA . PRO A 1 106 ? -2.202 3.636 -22.214 1.00 5.27 106 PRO A CA 1
ATOM 613 C C . PRO A 1 106 ? -2.448 5.090 -21.845 1.00 8.21 106 PRO A C 1
ATOM 614 O O . PRO A 1 106 ? -3.593 5.489 -21.628 1.00 6.52 106 PRO A O 1
ATOM 618 N N . VAL A 1 107 ? -1.378 5.871 -21.774 1.00 6.48 107 VAL A N 1
ATOM 619 C CA . VAL A 1 107 ? -1.504 7.304 -21.575 1.00 4.61 107 VAL A CA 1
ATOM 620 C C . VAL A 1 107 ? -2.253 7.918 -22.751 1.00 5.89 107 VAL A C 1
ATOM 621 O O . VAL A 1 107 ? -1.892 7.702 -23.907 1.00 3.82 107 VAL A O 1
ATOM 625 N N . GLY A 1 108 ? -3.311 8.662 -22.447 1.00 5.85 108 GLY A N 1
ATOM 626 C CA . GLY A 1 108 ? -4.057 9.397 -23.454 1.00 4.64 108 GLY A CA 1
ATOM 627 C C . GLY A 1 108 ? -5.055 8.577 -24.248 1.00 6.90 108 GLY A C 1
ATOM 628 O O . GLY A 1 108 ? -5.551 9.027 -25.279 1.00 13.15 108 GLY A O 1
ATOM 629 N N . VAL A 1 109 ? -5.364 7.379 -23.762 1.00 4.99 109 VAL A N 1
ATOM 630 C CA . VAL A 1 109 ? -6.220 6.449 -24.495 1.00 7.14 109 VAL A CA 1
ATOM 631 C C . VAL A 1 109 ? -7.652 6.963 -24.695 1.00 10.23 109 VAL A C 1
ATOM 632 O O . VAL A 1 109 ? -8.302 6.638 -25.689 1.00 7.05 109 VAL A O 1
ATOM 636 N N . PHE A 1 110 ? -8.135 7.782 -23.765 1.00 8.37 110 PHE A N 1
ATOM 637 C CA . PHE A 1 110 ? -9.508 8.282 -23.834 1.00 5.35 110 PHE A CA 1
ATOM 638 C C . PHE A 1 110 ? -9.582 9.749 -24.222 1.00 10.53 110 PHE A C 1
ATOM 639 O O . PHE A 1 110 ? -10.657 10.347 -24.190 1.00 5.74 110 PHE A O 1
ATOM 647 N N . ASP A 1 111 ? -8.445 10.333 -24.580 1.00 12.69 111 ASP A N 1
ATOM 648 C CA . ASP A 1 111 ? -8.442 11.692 -25.102 1.00 12.05 111 ASP A CA 1
ATOM 649 C C . ASP A 1 111 ? -9.275 11.734 -26.379 1.00 13.84 111 ASP A C 1
ATOM 650 O O . ASP A 1 111 ? -9.449 10.710 -27.042 1.00 23.01 111 ASP A O 1
ATOM 655 N N . GLN A 1 112 ? -9.792 12.920 -26.697 1.00 11.05 112 GLN A N 1
ATOM 656 C CA . GLN A 1 112 ? -10.641 13.167 -27.872 1.00 22.34 112 GLN A CA 1
ATOM 657 C C . GLN A 1 112 ? -12.065 12.622 -27.751 1.00 14.42 112 GLN A C 1
ATOM 658 O O . GLN A 1 112 ? -12.920 12.931 -28.580 1.00 16.04 112 GLN A O 1
ATOM 664 N N . LEU A 1 113 ? -12.322 11.813 -26.729 1.00 8.83 113 LEU A N 1
ATOM 665 C CA . LEU A 1 113 ? -13.648 11.228 -26.549 1.00 12.46 113 LEU A CA 1
ATOM 666 C C . LEU A 1 113 ? -14.565 12.153 -25.754 1.00 7.75 113 LEU A C 1
ATOM 667 O O . LEU A 1 113 ? -15.071 11.788 -24.694 1.00 5.59 113 LEU A O 1
ATOM 672 N N . ASN A 1 114 ? -14.787 13.349 -26.291 1.00 6.46 114 ASN A N 1
ATOM 673 C CA . ASN A 1 114 ? -15.516 14.404 -25.589 1.00 10.05 114 ASN A CA 1
ATOM 674 C C . ASN A 1 114 ? -16.984 14.099 -25.285 1.00 9.40 114 ASN A C 1
ATOM 675 O O . ASN A 1 114 ? -17.554 14.657 -24.346 1.00 5.01 114 ASN A O 1
ATOM 680 N N . ASN A 1 115 ? -17.592 13.223 -26.079 1.00 5.74 115 ASN A N 1
ATOM 681 C CA . ASN A 1 115 ? -19.014 12.919 -25.927 1.00 7.25 115 ASN A CA 1
ATOM 682 C C . ASN A 1 115 ? -19.301 11.663 -25.110 1.00 7.62 115 ASN A C 1
ATOM 683 O O . ASN A 1 115 ? -20.449 11.219 -25.030 1.00 8.63 115 ASN A O 1
ATOM 688 N N . LEU A 1 116 ? -18.267 11.094 -24.500 1.00 3.77 116 LEU A N 1
ATOM 689 C CA . LEU A 1 116 ? -18.425 9.853 -23.749 1.00 5.05 116 LEU A CA 1
ATOM 690 C C . LEU A 1 116 ? -19.269 10.049 -22.494 1.00 5.91 116 LEU A C 1
ATOM 691 O O . LEU A 1 116 ? -19.007 10.943 -21.690 1.00 7.88 116 LEU A O 1
ATOM 696 N N . ASN A 1 117 ? -20.287 9.209 -22.340 1.00 4.67 117 ASN A N 1
ATOM 697 C CA . ASN A 1 117 ? -21.154 9.243 -21.167 1.00 7.25 117 ASN A CA 1
ATOM 698 C C . ASN A 1 117 ? -20.882 8.056 -20.245 1.00 4.47 117 ASN A C 1
ATOM 699 O O . ASN A 1 117 ? -20.874 8.191 -19.022 1.00 10.96 117 ASN A O 1
ATOM 704 N N . GLU A 1 118 ? -20.658 6.892 -20.844 1.00 2.88 118 GLU A N 1
ATOM 705 C CA . GLU A 1 118 ? -20.393 5.680 -20.080 1.00 9.34 118 GLU A CA 1
ATOM 706 C C . GLU A 1 118 ? -19.044 5.061 -20.421 1.00 5.16 118 GLU A C 1
ATOM 707 O O . GLU A 1 118 ? -18.704 4.882 -21.591 1.00 6.97 118 GLU A O 1
ATOM 713 N N . LEU A 1 119 ? -18.283 4.730 -19.385 1.00 4.73 119 LEU A N 1
ATOM 714 C CA . LEU A 1 119 ? -17.021 4.018 -19.543 1.00 4.71 119 LEU A CA 1
ATOM 715 C C . LEU A 1 119 ? -16.959 2.851 -18.564 1.00 4.81 119 LEU A C 1
ATOM 716 O O . LEU A 1 119 ? -16.890 3.047 -17.351 1.00 6.71 119 LEU A O 1
ATOM 721 N N . ARG A 1 120 ? -16.990 1.637 -19.099 1.00 4.72 120 ARG A N 1
ATOM 722 C CA . ARG A 1 120 ? -16.990 0.434 -18.276 1.00 5.75 120 ARG A CA 1
ATOM 723 C C . ARG A 1 120 ? -15.636 -0.262 -18.323 1.00 6.04 120 ARG A C 1
ATOM 724 O O . ARG A 1 120 ? -15.204 -0.733 -19.373 1.00 4.42 120 ARG A O 1
ATOM 732 N N . LEU A 1 121 ? -14.969 -0.319 -17.176 1.00 4.86 121 LEU A N 1
ATOM 733 C CA . LEU A 1 121 ? -13.638 -0.902 -17.094 1.00 2.52 121 LEU A CA 1
ATOM 734 C C . LEU A 1 121 ? -13.565 -1.967 -16.008 1.00 5.42 121 LEU A C 1
ATOM 735 O O . LEU A 1 121 ? -12.482 -2.434 -15.656 1.00 7.00 121 LEU A O 1
ATOM 740 N N . GLN A 1 122 ? -14.723 -2.349 -15.480 1.00 6.20 122 GLN A N 1
ATOM 741 C CA . GLN A 1 122 ? -14.771 -3.302 -14.380 1.00 9.51 122 GLN A CA 1
ATOM 742 C C . GLN A 1 122 ? -14.325 -4.698 -14.801 1.00 7.71 122 GLN A C 1
ATOM 743 O O . GLN A 1 122 ? -14.330 -5.030 -15.981 1.00 7.77 122 GLN A O 1
ATOM 749 N N . ASP A 1 123 ? -13.928 -5.502 -13.822 1.00 5.26 123 ASP A N 1
ATOM 750 C CA . ASP A 1 123 ? -13.513 -6.885 -14.061 1.00 5.86 123 ASP A CA 1
ATOM 751 C C . ASP A 1 123 ? -12.355 -7.034 -15.052 1.00 8.77 123 ASP A C 1
ATOM 752 O O . ASP A 1 123 ? -12.388 -7.885 -15.942 1.00 9.36 123 ASP A O 1
ATOM 757 N N . ASN A 1 124 ? -11.337 -6.193 -14.893 1.00 9.11 124 ASN A N 1
ATOM 758 C CA . ASN A 1 124 ? -10.056 -6.406 -15.556 1.00 9.59 124 ASN A CA 1
ATOM 759 C C . ASN A 1 124 ? -8.996 -6.711 -14.507 1.00 13.73 124 ASN A C 1
ATOM 760 O O . ASN A 1 124 ? -9.315 -7.183 -13.417 1.00 9.39 124 ASN A O 1
ATOM 765 N N . GLN A 1 125 ? -7.738 -6.438 -14.832 1.00 6.06 125 GLN A N 1
ATOM 766 C CA . GLN A 1 125 ? -6.658 -6.621 -13.872 1.00 11.57 125 GLN A CA 1
ATOM 767 C C . GLN A 1 125 ? -5.870 -5.330 -13.691 1.00 10.90 125 GLN A C 1
ATOM 768 O O . GLN A 1 125 ? -4.667 -5.360 -13.431 1.00 10.40 125 GLN A O 1
ATOM 774 N N . LEU A 1 126 ? -6.559 -4.200 -13.833 1.00 7.26 126 LEU A N 1
ATOM 775 C CA . LEU A 1 126 ? -5.928 -2.890 -13.716 1.00 9.84 126 LEU A CA 1
ATOM 776 C C . LEU A 1 126 ? -5.308 -2.703 -12.342 1.00 12.33 126 LEU A C 1
ATOM 777 O O . LEU A 1 126 ? -5.973 -2.863 -11.320 1.00 9.78 126 LEU A O 1
ATOM 782 N N . THR A 1 127 ? -4.024 -2.370 -12.331 1.00 6.65 127 THR A N 1
ATOM 783 C CA . THR A 1 127 ? -3.303 -2.115 -11.094 1.00 12.75 127 THR A CA 1
ATOM 784 C C . THR A 1 127 ? -3.160 -0.618 -10.867 1.00 9.81 127 THR A C 1
ATOM 785 O O . THR A 1 127 ? -2.940 -0.169 -9.743 1.00 10.43 127 THR A O 1
ATOM 789 N N . SER A 1 128 ? -3.291 0.153 -11.942 1.00 5.90 128 SER A N 1
ATOM 790 C CA . SER A 1 128 ? -3.157 1.601 -11.850 1.00 8.30 128 SER A CA 1
ATOM 791 C C . SER A 1 128 ? -3.819 2.327 -13.014 1.00 7.94 128 SER A C 1
ATOM 792 O O . SER A 1 128 ? -4.318 1.707 -13.954 1.00 9.77 128 SER A O 1
ATOM 795 N N . LEU A 1 129 ? -3.816 3.652 -12.932 1.00 8.32 129 LEU A N 1
ATOM 796 C CA . LEU A 1 129 ? -4.342 4.501 -13.988 1.00 10.02 129 LEU A CA 1
ATOM 797 C C . LEU A 1 129 ? -3.346 5.615 -14.256 1.00 9.29 129 LEU A C 1
ATOM 798 O O . LEU A 1 129 ? -2.676 6.085 -13.338 1.00 12.25 129 LEU A O 1
ATOM 803 N N . PRO A 1 130 ? -3.237 6.040 -15.520 1.00 7.00 130 PRO A N 1
ATOM 804 C CA . PRO A 1 130 ? -2.377 7.180 -15.839 1.00 8.39 130 PRO A CA 1
ATOM 805 C C . PRO A 1 130 ? -3.025 8.472 -15.361 1.00 13.80 130 PRO A C 1
ATOM 806 O O . PRO A 1 130 ? -4.252 8.574 -15.373 1.00 9.75 130 PRO A O 1
ATOM 810 N N . PRO A 1 131 ? -2.213 9.444 -14.928 1.00 16.22 131 PRO A N 1
ATOM 811 C CA . PRO A 1 131 ? -2.758 10.753 -14.559 1.00 11.63 131 PRO A CA 1
ATOM 812 C C . PRO A 1 131 ? -3.469 11.406 -15.739 1.00 7.97 131 PRO A C 1
ATOM 813 O O . PRO A 1 131 ? -3.022 11.270 -16.876 1.00 10.17 131 PRO A O 1
ATOM 817 N N . GLY A 1 132 ? -4.577 12.087 -15.466 1.00 9.70 132 GLY A N 1
ATOM 818 C CA . GLY A 1 132 ? -5.305 12.811 -16.492 1.00 3.76 132 GLY A CA 1
ATOM 819 C C . GLY A 1 132 ? -5.996 11.944 -17.527 1.00 8.15 132 GLY A C 1
ATOM 820 O O . GLY A 1 132 ? -6.429 12.438 -18.567 1.00 12.05 132 GLY A O 1
ATOM 821 N N . VAL A 1 133 ? -6.115 10.652 -17.237 1.00 5.19 133 VAL A N 1
ATOM 822 C CA . VAL A 1 133 ? -6.666 9.689 -18.189 1.00 9.85 133 VAL A CA 1
ATOM 823 C C . VAL A 1 133 ? -8.145 9.942 -18.523 1.00 10.73 133 VAL A C 1
ATOM 824 O O . VAL A 1 133 ? -8.619 9.563 -19.595 1.00 8.89 133 VAL A O 1
ATOM 828 N N . PHE A 1 134 ? -8.863 10.598 -17.616 1.00 7.75 134 PHE A N 1
ATOM 829 C CA . PHE A 1 134 ? -10.288 10.858 -17.808 1.00 7.05 134 PHE A CA 1
ATOM 830 C C . PHE A 1 134 ? -10.569 12.319 -18.139 1.00 6.66 134 PHE A C 1
ATOM 831 O O . PHE A 1 134 ? -11.727 12.707 -18.295 1.00 7.36 134 PHE A O 1
ATOM 839 N N . ASP A 1 135 ? -9.513 13.121 -18.242 1.00 7.29 135 ASP A N 1
ATOM 840 C CA . ASP A 1 135 ? -9.641 14.577 -18.355 1.00 12.89 135 ASP A CA 1
ATOM 841 C C . ASP A 1 135 ? -10.516 15.085 -19.503 1.00 8.32 135 ASP A C 1
ATOM 842 O O . ASP A 1 135 ? -11.151 16.132 -19.382 1.00 9.03 135 ASP A O 1
ATOM 847 N N . SER A 1 136 ? -10.548 14.351 -20.609 1.00 7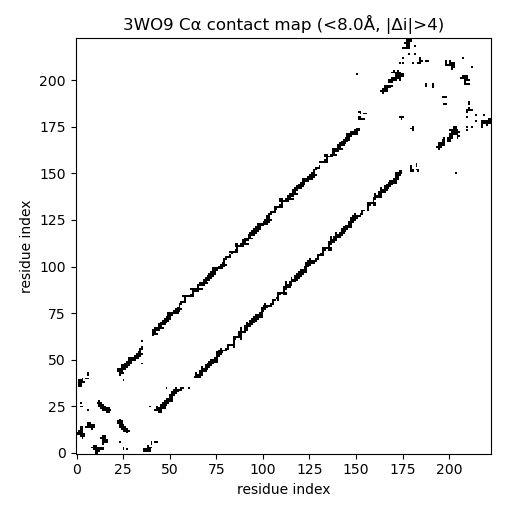.80 136 SER A N 1
ATOM 848 C CA . SER A 1 136 ? -11.332 14.764 -21.772 1.00 8.79 136 SER A CA 1
ATOM 849 C C . SER A 1 136 ? -12.821 14.456 -21.607 1.00 9.08 136 SER A C 1
ATOM 850 O O . SER A 1 136 ? -13.657 14.969 -22.351 1.00 7.56 136 SER A O 1
ATOM 853 N N . LEU A 1 137 ? -13.141 13.622 -20.624 1.00 5.45 137 LEU A N 1
ATOM 854 C CA . LEU A 1 137 ? -14.486 13.073 -20.480 1.00 6.15 137 LEU A CA 1
ATOM 855 C C . LEU A 1 137 ? -15.381 13.941 -19.602 1.00 5.78 137 LEU A C 1
ATOM 856 O O . LEU A 1 137 ? -15.898 13.487 -18.581 1.00 6.95 137 LEU A O 1
ATOM 861 N N . THR A 1 138 ? -15.574 15.188 -20.019 1.00 3.61 138 THR A N 1
ATOM 862 C CA . THR A 1 138 ? -16.325 16.157 -19.227 1.00 5.56 138 THR A CA 1
ATOM 863 C C . THR A 1 138 ? -17.832 15.914 -19.216 1.00 4.83 138 THR A C 1
ATOM 864 O O . THR A 1 138 ? -18.562 16.584 -18.490 1.00 5.17 138 THR A O 1
ATOM 868 N N . LYS A 1 139 ? -18.299 14.966 -20.023 1.00 4.24 139 LYS A N 1
ATOM 869 C CA . LYS A 1 139 ? -19.713 14.605 -20.022 1.00 5.23 139 LYS A CA 1
ATOM 870 C C . LYS A 1 139 ? -19.945 13.188 -19.503 1.00 7.70 139 LYS A C 1
ATOM 871 O O . LYS A 1 139 ? -21.050 12.653 -19.606 1.00 2.95 139 LYS A O 1
ATOM 877 N N . LEU A 1 140 ? -18.899 12.586 -18.949 1.00 5.01 140 LEU A N 1
ATOM 878 C CA . LEU A 1 140 ? -18.998 11.235 -18.416 1.00 5.53 140 LEU A CA 1
ATOM 879 C C . LEU A 1 140 ? -19.976 11.218 -17.251 1.00 5.97 140 LEU A C 1
ATOM 880 O O . LEU A 1 140 ? -19.898 12.056 -16.355 1.00 2.83 140 LEU A O 1
ATOM 885 N N . THR A 1 141 ? -20.904 10.268 -17.271 1.00 3.92 141 THR A N 1
ATOM 886 C CA . THR A 1 141 ? -21.913 10.178 -16.222 1.00 4.49 141 THR A CA 1
ATOM 887 C C . THR A 1 141 ? -21.781 8.875 -15.433 1.00 5.37 141 THR A C 1
ATOM 888 O O . THR A 1 141 ? -22.243 8.776 -14.298 1.00 3.37 141 THR A O 1
ATOM 892 N N . TYR A 1 142 ? -21.129 7.884 -16.033 1.00 5.52 142 TYR A N 1
ATOM 893 C CA . TYR A 1 142 ? -20.992 6.577 -15.408 1.00 5.40 142 TYR A CA 1
ATOM 894 C C . TYR A 1 142 ? -19.598 5.995 -15.627 1.00 5.92 142 TYR A C 1
ATOM 895 O O . TYR A 1 142 ? -19.182 5.765 -16.761 1.00 6.19 142 TYR A O 1
ATOM 904 N N . LEU A 1 143 ? -18.884 5.760 -14.531 1.00 4.35 143 LEU A N 1
ATOM 905 C CA . LEU A 1 143 ? -17.537 5.208 -14.585 1.00 3.82 143 LEU A CA 1
ATOM 906 C C . LEU A 1 143 ? -17.388 4.032 -13.625 1.00 10.21 143 LEU A C 1
ATOM 907 O O . LEU A 1 143 ? -17.571 4.177 -12.416 1.00 8.45 143 LEU A O 1
ATOM 912 N N . THR A 1 144 ? -17.055 2.867 -14.171 1.00 3.44 144 THR A N 1
ATOM 913 C CA . THR A 1 144 ? -16.884 1.671 -13.360 1.00 6.80 144 THR A CA 1
ATOM 914 C C . THR A 1 144 ? -15.451 1.157 -13.428 1.00 6.19 144 THR A C 1
ATOM 915 O O . THR A 1 144 ? -14.943 0.846 -14.503 1.00 4.55 144 THR A O 1
ATOM 919 N N . LEU A 1 145 ? -14.807 1.072 -12.270 1.00 6.31 145 LEU A N 1
ATOM 920 C CA . LEU A 1 145 ? -13.455 0.536 -12.171 1.00 7.09 145 LEU A CA 1
ATOM 921 C C . LEU A 1 145 ? -13.429 -0.622 -11.182 1.00 13.07 145 LEU A C 1
ATOM 922 O O . LEU A 1 145 ? -12.364 -1.073 -10.759 1.00 7.03 145 LEU A O 1
ATOM 927 N N . SER A 1 146 ? -14.615 -1.103 -10.821 1.00 8.80 146 SER A N 1
ATOM 928 C CA . SER A 1 146 ? -14.747 -2.147 -9.811 1.00 11.00 146 SER A CA 1
ATOM 929 C C . SER A 1 146 ? -14.160 -3.482 -10.263 1.00 7.32 146 SER A C 1
ATOM 930 O O . SER A 1 146 ? -14.007 -3.725 -11.454 1.00 9.33 146 SER A O 1
ATOM 933 N N . GLN A 1 147 ? -13.832 -4.336 -9.299 1.00 7.17 147 GLN A N 1
ATOM 934 C CA . GLN A 1 147 ? -13.278 -5.664 -9.572 1.00 9.45 147 GLN A CA 1
ATOM 935 C C . GLN A 1 147 ? -11.999 -5.639 -10.408 1.00 5.96 147 GLN A C 1
ATOM 936 O O . GLN A 1 147 ? -11.828 -6.433 -11.331 1.00 5.69 147 GLN A O 1
ATOM 942 N N . ASN A 1 148 ? -11.110 -4.711 -10.080 1.00 7.61 148 ASN A N 1
ATOM 943 C CA . ASN A 1 148 ? -9.759 -4.725 -10.618 1.00 7.43 148 ASN A CA 1
ATOM 944 C C . ASN A 1 148 ? -8.781 -4.980 -9.480 1.00 10.57 148 ASN A C 1
ATOM 945 O O . ASN A 1 148 ? -9.109 -5.678 -8.522 1.00 12.16 148 ASN A O 1
ATOM 950 N N . GLN A 1 149 ? -7.583 -4.417 -9.581 1.00 9.73 149 GLN A N 1
ATOM 951 C CA . GLN A 1 149 ? -6.626 -4.491 -8.483 1.00 13.80 149 GLN A CA 1
ATOM 952 C C . GLN A 1 149 ? -5.831 -3.196 -8.354 1.00 14.25 149 GLN A C 1
ATOM 953 O O . GLN A 1 149 ? -4.609 -3.211 -8.204 1.00 16.45 149 GLN A O 1
ATOM 959 N N . LEU A 1 150 ? -6.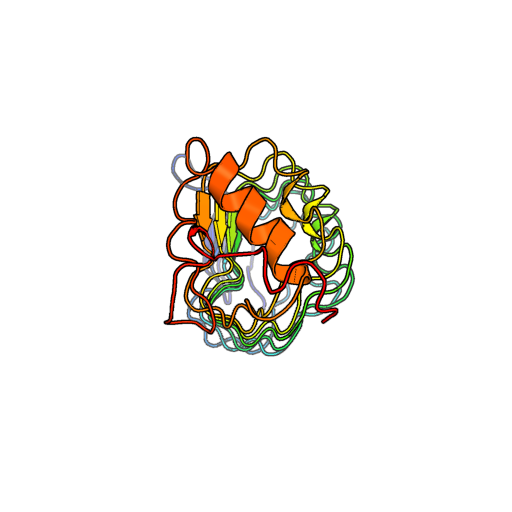550 -2.078 -8.416 1.00 9.23 150 LEU A N 1
ATOM 960 C CA . LEU A 1 150 ? -5.959 -0.751 -8.295 1.00 11.33 150 LEU A CA 1
ATOM 961 C C . LEU A 1 150 ? -5.248 -0.579 -6.960 1.00 11.82 150 LEU A C 1
ATOM 962 O O . LEU A 1 150 ? -5.866 -0.653 -5.898 1.00 11.66 150 LEU A O 1
ATOM 967 N N . GLN A 1 151 ? -3.942 -0.351 -7.026 1.00 10.42 151 GLN A N 1
ATOM 968 C CA . GLN A 1 151 ? -3.125 -0.196 -5.831 1.00 12.13 151 GLN A CA 1
ATOM 969 C C . GLN A 1 151 ? -3.205 1.236 -5.326 1.00 13.70 151 GLN A C 1
ATOM 970 O O . GLN A 1 151 ? -2.981 1.503 -4.147 1.00 18.54 151 GLN A O 1
ATOM 976 N N . SER A 1 152 ? -3.520 2.154 -6.233 1.00 9.42 152 SER A N 1
ATOM 977 C CA . SER A 1 152 ? -3.688 3.555 -5.881 1.00 14.50 152 SER A CA 1
ATOM 978 C C . SER A 1 152 ? -4.447 4.302 -6.968 1.00 16.11 152 SER A C 1
ATOM 979 O O . SER A 1 152 ? -4.663 3.785 -8.064 1.00 10.20 152 SER A O 1
ATOM 982 N N . ILE A 1 153 ? -4.846 5.526 -6.649 1.00 13.79 153 ILE A N 1
ATOM 983 C CA . ILE A 1 153 ? -5.535 6.390 -7.594 1.00 15.79 153 ILE A CA 1
ATOM 984 C C . ILE A 1 153 ? -4.732 7.669 -7.748 1.00 16.98 153 ILE A C 1
ATOM 985 O O . ILE A 1 153 ? -4.364 8.289 -6.755 1.00 21.32 153 ILE A O 1
ATOM 990 N N . PRO A 1 154 ? -4.431 8.058 -8.995 1.00 14.55 154 PRO A N 1
ATOM 991 C CA . PRO A 1 154 ? -3.624 9.267 -9.179 1.00 16.23 154 PRO A CA 1
ATOM 992 C C . PRO A 1 154 ? -4.367 10.522 -8.730 1.00 13.83 154 PRO A C 1
ATOM 993 O O . PRO A 1 154 ? -5.585 10.615 -8.885 1.00 20.05 154 PRO A O 1
ATOM 997 N N . ALA A 1 155 ? -3.630 11.467 -8.158 1.00 9.64 155 ALA A N 1
ATOM 998 C CA . ALA A 1 155 ? -4.213 12.716 -7.688 1.00 12.83 155 ALA A CA 1
ATOM 999 C C . ALA A 1 155 ? -4.845 13.500 -8.834 1.00 18.33 155 ALA A C 1
ATOM 1000 O O . ALA A 1 155 ? -4.255 13.639 -9.906 1.00 13.65 155 ALA A O 1
ATOM 1002 N N . GLY A 1 156 ? -6.053 14.003 -8.600 1.00 13.37 156 GLY A N 1
ATOM 1003 C CA . GLY A 1 156 ? -6.741 14.841 -9.565 1.00 9.95 156 GLY A CA 1
ATOM 1004 C C . GLY A 1 156 ? -7.388 14.097 -10.720 1.00 10.02 156 GLY A C 1
ATOM 1005 O O . GLY A 1 156 ? -7.885 14.716 -11.659 1.00 10.11 156 GLY A O 1
ATOM 1006 N N . VAL A 1 157 ? -7.401 12.770 -10.645 1.00 6.65 157 VAL A N 1
ATOM 1007 C CA . VAL A 1 157 ? -7.872 11.942 -11.755 1.00 9.72 157 VAL A CA 1
ATOM 1008 C C . VAL A 1 157 ? -9.370 12.095 -12.051 1.00 11.14 157 VAL A C 1
ATOM 1009 O O . VAL A 1 157 ? -9.829 11.766 -13.145 1.00 7.46 157 VAL A O 1
ATOM 1013 N N . PHE A 1 158 ? -10.129 12.605 -11.085 1.00 8.84 158 PHE A N 1
ATOM 1014 C CA . PHE A 1 158 ? -11.572 12.769 -11.262 1.00 11.43 158 PHE A CA 1
ATOM 1015 C C . PHE A 1 158 ? -11.977 14.236 -11.349 1.00 9.55 158 PHE A C 1
ATOM 1016 O O . PHE A 1 158 ? -13.165 14.553 -11.418 1.00 6.05 158 PHE A O 1
ATOM 1024 N N . ASP A 1 159 ? -10.990 15.126 -11.350 1.00 6.60 159 ASP A N 1
ATOM 1025 C CA . ASP A 1 159 ? -11.241 16.564 -11.238 1.00 10.71 159 ASP A CA 1
ATOM 1026 C C . ASP A 1 159 ? -12.066 17.180 -12.372 1.00 10.51 159 ASP A C 1
ATOM 1027 O O . ASP A 1 159 ? -12.716 18.207 -12.178 1.00 9.70 159 ASP A O 1
ATOM 1032 N N . LYS A 1 160 ? -12.042 16.561 -13.548 1.00 10.91 160 LYS A N 1
ATOM 1033 C CA . LYS A 1 160 ? -12.756 17.107 -14.699 1.00 9.17 160 LYS A CA 1
ATOM 1034 C C . LYS A 1 160 ? -14.173 16.549 -14.827 1.00 9.96 160 LYS A C 1
ATOM 1035 O O . LYS A 1 160 ? -14.955 17.018 -15.653 1.00 7.00 160 LYS A O 1
ATOM 1041 N N . LEU A 1 161 ? -14.501 15.554 -14.009 1.00 8.28 161 LEU A N 1
ATOM 1042 C CA . LEU A 1 161 ? -15.751 14.814 -14.175 1.00 8.29 161 LEU A CA 1
ATOM 1043 C C . LEU A 1 161 ? -16.924 15.421 -13.408 1.00 8.34 161 LEU A C 1
ATOM 1044 O O . LEU A 1 161 ? -17.525 14.770 -12.553 1.00 9.25 161 LEU A O 1
ATOM 1049 N N . THR A 1 162 ? -17.262 16.663 -13.739 1.00 6.17 162 THR A N 1
ATOM 1050 C CA . THR A 1 162 ? -18.304 17.388 -13.016 1.00 7.41 162 THR A CA 1
ATOM 1051 C C . THR A 1 162 ? -19.720 16.912 -13.342 1.00 8.32 162 THR A C 1
ATOM 1052 O O . THR A 1 162 ? -20.674 17.285 -12.660 1.00 10.64 162 THR A O 1
ATOM 1056 N N . ASN A 1 163 ? -19.854 16.089 -14.379 1.00 5.09 163 ASN A N 1
ATOM 1057 C CA . ASN A 1 163 ? -21.155 15.538 -14.766 1.00 9.55 163 ASN A CA 1
ATOM 1058 C C . ASN A 1 163 ? -21.343 14.083 -14.330 1.00 8.75 163 ASN A C 1
ATOM 1059 O O . ASN A 1 163 ? -22.370 13.468 -14.620 1.00 5.65 163 ASN A O 1
ATOM 1064 N N . LEU A 1 164 ? -20.350 13.541 -13.630 1.00 6.35 164 LEU A N 1
ATOM 1065 C CA . LEU A 1 164 ? -20.403 12.158 -13.165 1.00 3.86 164 LEU A CA 1
ATOM 1066 C C . LEU A 1 164 ? -21.496 11.961 -12.120 1.00 5.51 164 LEU A C 1
ATOM 1067 O O . LEU A 1 164 ? -21.594 12.725 -11.160 1.00 6.01 164 LEU A O 1
ATOM 1072 N N . ASN A 1 165 ? -22.317 10.932 -12.314 1.00 5.95 165 ASN A N 1
ATOM 1073 C CA . ASN A 1 165 ? -23.389 10.610 -11.377 1.00 7.74 165 ASN A CA 1
ATOM 1074 C C . ASN A 1 165 ? -23.076 9.363 -10.562 1.00 7.78 165 ASN A C 1
ATOM 1075 O O . ASN A 1 165 ? -23.455 9.259 -9.397 1.00 8.96 165 ASN A O 1
ATOM 1080 N N . ARG A 1 166 ? -22.380 8.419 -11.183 1.00 7.22 166 ARG A N 1
ATOM 1081 C CA . ARG A 1 166 ? -22.107 7.138 -10.549 1.00 7.46 166 ARG A CA 1
ATOM 1082 C C . ARG A 1 166 ? -20.667 6.700 -10.774 1.00 6.91 166 ARG A C 1
ATOM 1083 O O . ARG A 1 166 ? -20.200 6.626 -11.909 1.00 9.71 166 ARG A O 1
ATOM 1091 N N . LEU A 1 167 ? -19.971 6.406 -9.681 1.00 6.86 167 LEU A N 1
ATOM 1092 C CA . LEU A 1 167 ? -18.584 5.964 -9.742 1.00 5.45 167 LEU A CA 1
ATOM 1093 C C . LEU A 1 167 ? -18.384 4.714 -8.892 1.00 7.77 167 LEU A C 1
ATOM 1094 O O . LEU A 1 167 ? -18.722 4.694 -7.708 1.00 8.62 167 LEU A O 1
ATOM 1099 N N . GLU A 1 168 ? -17.830 3.671 -9.501 1.00 5.52 168 GLU A N 1
ATOM 1100 C CA . GLU A 1 168 ? -17.661 2.395 -8.817 1.00 13.39 168 GLU A CA 1
ATOM 1101 C C . GLU A 1 168 ? -16.185 2.018 -8.679 1.00 7.36 168 GLU A C 1
ATOM 1102 O O . GLU A 1 168 ? -15.494 1.804 -9.673 1.00 7.90 168 GLU A O 1
ATOM 1108 N N . LEU A 1 169 ? -15.711 1.942 -7.438 1.00 11.93 169 LEU A N 1
ATOM 1109 C CA . LEU A 1 169 ? -14.314 1.626 -7.157 1.00 6.35 169 LEU A CA 1
ATOM 1110 C C . LEU A 1 169 ? -14.190 0.363 -6.310 1.00 8.94 169 LEU A C 1
ATOM 1111 O O . LEU A 1 169 ? -13.102 0.017 -5.848 1.00 4.65 169 LEU A O 1
ATOM 1116 N N . SER A 1 170 ? -15.311 -0.321 -6.115 1.00 11.26 170 SER A N 1
ATOM 1117 C CA . SER A 1 170 ? -15.367 -1.475 -5.222 1.00 10.62 170 SER A CA 1
ATOM 1118 C C . SER A 1 170 ? -14.502 -2.648 -5.684 1.00 7.67 170 SER A C 1
ATOM 1119 O O . SER A 1 170 ? -14.209 -2.785 -6.867 1.00 5.60 170 SER A O 1
ATOM 1122 N N . THR A 1 171 ? -14.102 -3.488 -4.733 1.00 11.62 171 THR A N 1
ATOM 1123 C CA . THR A 1 171 ? -13.256 -4.651 -5.008 1.00 7.61 171 THR A CA 1
ATOM 1124 C C . THR A 1 171 ? -11.955 -4.275 -5.723 1.00 9.70 171 THR A C 1
ATOM 1125 O O . THR A 1 171 ? -11.733 -4.639 -6.878 1.00 7.21 171 THR A O 1
ATOM 1129 N N . ASN A 1 172 ? -11.109 -3.527 -5.024 1.00 9.97 172 ASN A N 1
ATOM 1130 C CA . ASN A 1 172 ? -9.767 -3.208 -5.502 1.00 10.82 172 ASN A CA 1
ATOM 1131 C C . ASN A 1 172 ? -8.761 -3.307 -4.364 1.00 12.84 172 ASN A C 1
ATOM 1132 O O . ASN A 1 172 ? -9.034 -3.936 -3.343 1.00 7.69 172 ASN A O 1
ATOM 1137 N N . GLN A 1 173 ? -7.603 -2.678 -4.535 1.00 14.24 173 GLN A N 1
ATOM 1138 C CA . GLN A 1 173 ? -6.551 -2.740 -3.527 1.00 15.97 173 GLN A CA 1
ATOM 1139 C C . GLN A 1 173 ? -6.235 -1.361 -2.947 1.00 12.16 173 GLN A C 1
ATOM 1140 O O . GLN A 1 173 ? -5.104 -1.095 -2.540 1.00 12.96 173 GLN A O 1
ATOM 1146 N N . LEU A 1 174 ? -7.237 -0.487 -2.910 1.00 8.06 174 LEU A N 1
ATOM 1147 C CA . LEU A 1 174 ? -7.049 0.864 -2.395 1.00 9.62 174 LEU A CA 1
ATOM 1148 C C . LEU A 1 174 ? -6.912 0.876 -0.878 1.00 11.50 174 LEU A C 1
ATOM 1149 O O . LEU A 1 174 ? -7.786 0.393 -0.158 1.00 8.35 174 LEU A O 1
ATOM 1154 N N . GLN A 1 175 ? -5.800 1.429 -0.403 1.00 11.50 175 GLN A N 1
ATOM 1155 C CA . GLN A 1 175 ? -5.562 1.595 1.025 1.00 16.82 175 GLN A CA 1
ATOM 1156 C C . GLN A 1 175 ? -5.970 3.000 1.425 1.00 12.42 175 GLN A C 1
ATOM 1157 O O . GLN A 1 175 ? -6.317 3.260 2.577 1.00 10.16 175 GLN A O 1
ATOM 1163 N N . SER A 1 176 ? -5.920 3.906 0.456 1.00 15.53 176 SER A N 1
ATOM 1164 C CA . SER A 1 176 ? -6.343 5.279 0.673 1.00 16.46 176 SER A CA 1
ATOM 1165 C C . SER A 1 176 ? -6.678 5.961 -0.644 1.00 18.34 176 SER A C 1
ATOM 1166 O O . SER A 1 176 ? -6.507 5.393 -1.724 1.00 15.04 176 SER A O 1
ATOM 1169 N N . VAL A 1 177 ? -7.160 7.191 -0.532 1.00 15.83 177 VAL A N 1
ATOM 1170 C CA . VAL A 1 177 ? -7.502 8.013 -1.677 1.00 14.59 177 VAL A CA 1
ATOM 1171 C C . VAL A 1 177 ? -6.828 9.363 -1.464 1.00 12.79 177 VAL A C 1
ATOM 1172 O O . VAL A 1 177 ? -6.783 9.856 -0.337 1.00 12.37 177 VAL A O 1
ATOM 1176 N N . PRO A 1 178 ? -6.261 9.947 -2.534 1.00 12.47 178 PRO A N 1
ATOM 1177 C CA . PRO A 1 178 ? -5.585 11.243 -2.408 1.00 9.72 178 PRO A CA 1
ATOM 1178 C C . PRO A 1 178 ? -6.533 12.306 -1.876 1.00 16.11 178 PRO A C 1
ATOM 1179 O O . PRO A 1 178 ? -7.723 12.269 -2.185 1.00 13.91 178 PRO A O 1
ATOM 1183 N N . HIS A 1 179 ? -6.005 13.231 -1.082 1.00 14.60 179 HIS A N 1
ATOM 1184 C CA . HIS A 1 179 ? -6.815 14.265 -0.455 1.00 15.56 179 HIS A CA 1
ATOM 1185 C C . HIS A 1 179 ? -7.617 15.070 -1.475 1.00 14.09 179 HIS A C 1
ATOM 1186 O O . HIS A 1 179 ? -7.059 15.629 -2.419 1.00 15.15 179 HIS A O 1
ATOM 1193 N N . GLY A 1 180 ? -8.932 15.109 -1.281 1.00 13.55 180 GLY A N 1
ATOM 1194 C CA . GLY A 1 180 ? -9.813 15.895 -2.126 1.00 15.16 180 GLY A CA 1
ATOM 1195 C C . GLY A 1 180 ? -10.129 15.263 -3.467 1.00 15.19 180 GLY A C 1
ATOM 1196 O O . GLY A 1 180 ? -10.479 15.960 -4.418 1.00 20.97 180 GLY A O 1
ATOM 1197 N N . ALA A 1 181 ? -10.020 13.940 -3.545 1.00 10.60 181 ALA A N 1
ATOM 1198 C CA . ALA A 1 181 ? -10.191 13.235 -4.814 1.00 17.45 181 ALA A CA 1
ATOM 1199 C C . ALA A 1 181 ? -11.602 13.328 -5.390 1.00 12.88 181 ALA A C 1
ATOM 1200 O O . ALA A 1 181 ? -11.779 13.329 -6.606 1.00 14.93 181 ALA A O 1
ATOM 1202 N N . PHE A 1 182 ? -12.603 13.403 -4.519 1.00 10.39 182 PHE A N 1
ATOM 1203 C CA . PHE A 1 182 ? -13.993 13.400 -4.963 1.00 9.80 182 PHE A CA 1
ATOM 1204 C C . PHE A 1 182 ? -14.616 14.793 -4.952 1.00 14.78 182 PHE A C 1
ATOM 1205 O O . PHE A 1 182 ? -15.807 14.945 -5.220 1.00 16.22 182 PHE A O 1
ATOM 1213 N N . ASP A 1 183 ? -13.815 15.807 -4.644 1.00 12.13 183 ASP A N 1
ATOM 1214 C CA . ASP A 1 183 ? -14.346 17.149 -4.411 1.00 13.93 183 ASP A CA 1
ATOM 1215 C C . ASP A 1 183 ? -14.929 17.838 -5.646 1.00 12.91 183 ASP A C 1
ATOM 1216 O O . ASP A 1 183 ? -15.832 18.668 -5.526 1.00 16.18 183 ASP A O 1
ATOM 1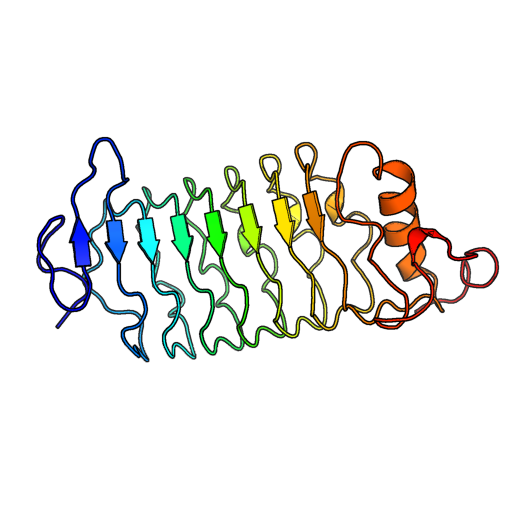221 N N . SER A 1 184 ? -14.420 17.498 -6.824 1.00 10.59 184 SER A N 1
ATOM 1222 C CA . SER A 1 184 ? -14.923 18.091 -8.059 1.00 11.02 184 SER A CA 1
ATOM 1223 C C . SER A 1 184 ? -16.186 17.394 -8.555 1.00 10.89 184 SER A C 1
ATOM 1224 O O . SER A 1 184 ? -16.838 17.863 -9.486 1.00 13.81 184 SER A O 1
ATOM 1227 N N . LEU A 1 185 ? -16.525 16.274 -7.926 1.00 7.32 185 LEU A N 1
ATOM 1228 C CA . LEU A 1 185 ? -17.679 15.484 -8.335 1.00 7.72 185 LEU A CA 1
ATOM 1229 C C . LEU A 1 185 ? -18.969 16.058 -7.761 1.00 7.10 185 LEU A C 1
ATOM 1230 O O . LEU A 1 185 ? -19.659 15.404 -6.980 1.00 9.20 185 LEU A O 1
ATOM 1235 N N . VAL A 1 186 ? -19.291 17.282 -8.166 1.00 8.48 186 VAL A N 1
ATOM 1236 C CA . VAL A 1 186 ? -20.432 18.010 -7.621 1.00 6.37 186 VAL A CA 1
ATOM 1237 C C . VAL A 1 186 ? -21.793 17.436 -8.018 1.00 11.26 186 VAL A C 1
ATOM 1238 O O . VAL A 1 186 ? -22.807 17.770 -7.409 1.00 12.07 186 VAL A O 1
ATOM 1242 N N . ASN A 1 187 ? -21.817 16.578 -9.034 1.00 7.55 187 ASN A N 1
ATOM 1243 C CA . ASN A 1 187 ? -23.065 15.952 -9.472 1.00 5.98 187 ASN A CA 1
ATOM 1244 C C . ASN A 1 187 ? -23.135 14.462 -9.146 1.00 8.80 187 ASN A C 1
ATOM 1245 O O . ASN A 1 187 ? -24.007 13.748 -9.643 1.00 9.23 187 ASN A O 1
ATOM 1250 N N . LEU A 1 188 ? -22.216 14.000 -8.305 1.00 7.36 188 LEU A N 1
ATOM 1251 C CA . LEU A 1 188 ? -22.167 12.594 -7.924 1.00 7.44 188 LEU A CA 1
ATOM 1252 C C . LEU A 1 188 ? -23.397 12.192 -7.117 1.00 13.35 188 LEU A C 1
ATOM 1253 O O . LEU A 1 188 ? -23.850 12.929 -6.241 1.00 10.44 188 LEU A O 1
ATOM 1258 N N . GLU A 1 189 ? -23.932 11.014 -7.420 1.00 6.97 189 GLU A N 1
ATOM 1259 C CA . GLU A 1 189 ? -25.111 10.506 -6.732 1.00 11.44 189 GLU A CA 1
ATOM 1260 C C . GLU A 1 189 ? -24.835 9.155 -6.082 1.00 17.23 189 GLU A C 1
ATOM 1261 O O . GLU A 1 189 ? -25.465 8.792 -5.088 1.00 17.69 189 GLU A O 1
ATOM 1267 N N . THR A 1 190 ? -23.889 8.413 -6.648 1.00 9.06 190 THR A N 1
ATOM 1268 C CA . THR A 1 190 ? -23.589 7.070 -6.173 1.00 14.05 190 THR A CA 1
ATOM 1269 C C . THR A 1 190 ? -22.096 6.762 -6.227 1.00 12.79 190 THR A C 1
ATOM 1270 O O . THR A 1 190 ? -21.453 6.914 -7.266 1.00 8.07 190 THR A O 1
ATOM 1274 N N . LEU A 1 191 ? -21.552 6.325 -5.096 1.00 12.96 191 LEU A N 1
ATOM 1275 C CA . LEU A 1 191 ? -20.130 6.021 -4.986 1.00 10.17 191 LEU A CA 1
ATOM 1276 C C . LEU A 1 191 ? -19.914 4.725 -4.211 1.00 15.94 191 LEU A C 1
ATOM 1277 O O . LEU A 1 191 ? -20.235 4.642 -3.027 1.00 11.53 191 LEU A O 1
ATOM 1282 N N . HIS A 1 192 ? -19.371 3.715 -4.884 1.00 12.24 192 HIS A N 1
ATOM 1283 C CA . HIS A 1 192 ? -19.130 2.418 -4.255 1.00 11.77 192 HIS A CA 1
ATOM 1284 C C . HIS A 1 192 ? -17.661 2.218 -3.895 1.00 10.60 192 HIS A C 1
ATOM 1285 O O . HIS A 1 192 ? -16.782 2.313 -4.752 1.00 10.15 192 HIS A O 1
ATOM 1292 N N . LEU A 1 193 ? -17.405 1.926 -2.623 1.00 7.75 193 LEU A N 1
ATOM 1293 C CA . LEU A 1 193 ? -16.041 1.853 -2.110 1.00 8.45 193 LEU A CA 1
ATOM 1294 C C . LEU A 1 193 ? -15.718 0.523 -1.428 1.00 6.32 193 LEU A C 1
ATOM 1295 O O . LEU A 1 193 ? -14.598 0.322 -0.960 1.00 7.96 193 LEU A O 1
ATOM 1300 N N . GLU A 1 194 ? -16.690 -0.382 -1.372 1.00 8.20 194 GLU A N 1
ATOM 1301 C CA . GLU A 1 194 ? -16.539 -1.600 -0.577 1.00 8.72 194 GLU A CA 1
ATOM 1302 C C . GLU A 1 194 ? -15.488 -2.571 -1.117 1.00 10.33 194 GLU A C 1
ATOM 1303 O O . GLU A 1 194 ? -15.024 -2.441 -2.249 1.00 9.27 194 GLU A O 1
ATOM 1309 N N . LEU A 1 195 ? -15.127 -3.543 -0.285 1.00 6.49 195 LEU A N 1
ATOM 1310 C CA . LEU A 1 195 ? -14.116 -4.543 -0.620 1.00 8.45 195 LEU A CA 1
ATOM 1311 C C . LEU A 1 195 ? -12.776 -3.930 -1.036 1.00 10.56 195 LEU A C 1
ATOM 1312 O O . LEU A 1 195 ? -12.108 -4.414 -1.950 1.00 5.63 195 LEU A O 1
ATOM 1317 N N . ASN A 1 196 ? -12.400 -2.853 -0.352 1.00 8.14 196 ASN A N 1
ATOM 1318 C CA . ASN A 1 196 ? -11.077 -2.257 -0.489 1.00 9.11 196 ASN A CA 1
ATOM 1319 C C . ASN A 1 196 ? -10.365 -2.277 0.855 1.00 11.34 196 ASN A C 1
ATOM 1320 O O . ASN A 1 196 ? -10.971 -1.970 1.879 1.00 8.68 196 ASN A O 1
ATOM 1325 N N . PRO A 1 197 ? -9.071 -2.633 0.857 1.00 9.70 197 PRO A N 1
ATOM 1326 C CA . PRO A 1 197 ? -8.288 -2.713 2.094 1.00 10.88 197 PRO A CA 1
ATOM 1327 C C . PRO A 1 197 ? -7.926 -1.332 2.636 1.00 8.16 197 PRO A C 1
ATOM 1328 O O . PRO A 1 197 ? -6.746 -0.992 2.707 1.00 15.52 197 PRO A O 1
ATOM 1332 N N . TRP A 1 198 ? -8.932 -0.550 3.013 1.00 8.02 198 TRP A N 1
ATOM 1333 C CA . TRP A 1 198 ? -8.702 0.795 3.529 1.00 9.72 198 TRP A CA 1
ATOM 1334 C C . TRP A 1 198 ? -7.852 0.781 4.798 1.00 12.45 198 TRP A C 1
ATOM 1335 O O . TRP A 1 198 ? -8.117 0.023 5.731 1.00 13.03 198 TRP A O 1
ATOM 1346 N N . ASP A 1 199 ? -6.825 1.624 4.816 1.00 14.61 199 ASP A N 1
ATOM 1347 C CA . ASP A 1 199 ? -5.908 1.705 5.945 1.00 14.58 199 ASP A CA 1
ATOM 1348 C C . ASP A 1 199 ? -6.389 2.745 6.946 1.00 14.36 199 ASP A C 1
ATOM 1349 O O . ASP A 1 199 ? -6.169 3.943 6.766 1.00 13.36 199 ASP A O 1
ATOM 1354 N N . CYS A 1 200 ? -7.033 2.281 8.009 1.00 16.89 200 CYS A N 1
ATOM 1355 C CA . CYS A 1 200 ? -7.572 3.177 9.022 1.00 18.79 200 CYS A CA 1
ATOM 1356 C C . CYS A 1 200 ? -6.614 3.350 10.197 1.00 19.75 200 CYS A C 1
ATOM 1357 O O . CYS A 1 200 ? -7.019 3.760 11.284 1.00 24.56 200 CYS A O 1
ATOM 1360 N N . ALA A 1 201 ? -5.341 3.041 9.969 1.00 16.00 201 ALA A N 1
ATOM 1361 C CA . ALA A 1 201 ? -4.328 3.161 11.012 1.00 21.37 201 ALA A CA 1
ATOM 1362 C C . ALA A 1 201 ? -3.436 4.385 10.811 1.00 20.31 201 ALA A C 1
ATOM 1363 O O . ALA A 1 201 ? -2.511 4.619 11.588 1.00 26.85 201 ALA A O 1
ATOM 1365 N N . CYS A 1 202 ? -3.713 5.163 9.769 1.00 20.61 202 CYS A N 1
ATOM 1366 C CA . CYS A 1 202 ? -2.956 6.387 9.515 1.00 23.89 202 CYS A CA 1
ATOM 1367 C C . CYS A 1 202 ? -3.835 7.556 9.071 1.00 26.73 202 CYS A C 1
ATOM 1368 O O . CYS A 1 202 ? -5.025 7.389 8.799 1.00 31.70 202 CYS A O 1
ATOM 1371 N N . SER A 1 203 ? -3.227 8.736 8.995 1.00 23.10 203 SER A N 1
ATOM 1372 C CA . SER A 1 203 ? -3.948 9.991 8.797 1.00 22.23 203 SER A CA 1
ATOM 1373 C C . SER A 1 203 ? -4.612 10.152 7.430 1.00 21.28 203 SER A C 1
ATOM 1374 O O . SER A 1 203 ? -5.547 10.939 7.284 1.00 17.62 203 SER A O 1
ATOM 1377 N N . ASP A 1 204 ? -4.131 9.417 6.434 1.00 20.37 204 ASP A N 1
ATOM 1378 C CA . ASP A 1 204 ? -4.646 9.550 5.070 1.00 17.92 204 ASP A CA 1
ATOM 1379 C C . ASP A 1 204 ? -6.119 9.155 4.940 1.00 23.76 204 ASP A C 1
ATOM 1380 O O . ASP A 1 204 ? -6.816 9.628 4.043 1.00 22.49 204 ASP A O 1
ATOM 1385 N N . ILE A 1 205 ? -6.589 8.298 5.840 1.00 24.68 205 ILE A N 1
ATOM 1386 C CA . ILE A 1 205 ? -7.960 7.802 5.780 1.00 19.21 205 ILE A CA 1
ATOM 1387 C C . ILE A 1 205 ? -8.971 8.860 6.221 1.00 16.77 205 ILE A C 1
ATOM 1388 O O . ILE A 1 205 ? -10.166 8.737 5.953 1.00 18.87 205 ILE A O 1
ATOM 1393 N N . ILE A 1 206 ? -8.489 9.903 6.892 1.00 13.98 206 ILE A N 1
ATOM 1394 C CA . ILE A 1 206 ? -9.377 10.913 7.464 1.00 17.89 206 ILE A CA 1
ATOM 1395 C C . ILE A 1 206 ? -10.195 11.654 6.406 1.00 14.61 206 ILE A C 1
ATOM 1396 O O . ILE A 1 206 ? -11.372 11.945 6.624 1.00 18.16 206 ILE A O 1
ATOM 1401 N N . TYR A 1 207 ? -9.586 11.945 5.259 1.00 19.11 207 TYR A N 1
ATOM 1402 C CA . TYR A 1 207 ? -10.325 12.589 4.177 1.00 11.99 207 TYR A CA 1
ATOM 1403 C C . TYR A 1 207 ? -11.496 11.728 3.726 1.00 16.35 207 TYR A C 1
ATOM 1404 O O . TYR A 1 207 ? -12.608 12.222 3.548 1.00 16.49 207 TYR A O 1
ATOM 1413 N N . LEU A 1 208 ? -11.234 10.440 3.533 1.00 17.02 208 LEU A N 1
ATOM 1414 C CA . LEU A 1 208 ? -12.272 9.516 3.103 1.00 16.40 208 LEU A CA 1
ATOM 1415 C C . LEU A 1 208 ? -13.350 9.403 4.171 1.00 15.70 208 LEU A C 1
ATOM 1416 O O . LEU A 1 208 ? -14.542 9.474 3.874 1.00 19.37 208 LEU A O 1
ATOM 1421 N N . ARG A 1 209 ? -12.912 9.227 5.414 1.00 14.36 209 ARG A N 1
ATOM 1422 C CA . ARG A 1 209 ? -13.803 9.193 6.569 1.00 13.32 209 ARG A CA 1
ATOM 1423 C C . ARG A 1 209 ? -14.708 10.417 6.603 1.00 16.94 209 ARG A C 1
ATOM 1424 O O . ARG A 1 209 ? -15.912 10.305 6.832 1.00 16.27 209 ARG A O 1
ATOM 1432 N N . THR A 1 210 ? -14.124 11.586 6.366 1.00 19.11 210 THR A N 1
ATOM 1433 C CA . THR A 1 210 ? -14.876 12.833 6.404 1.00 16.35 210 THR A CA 1
ATOM 1434 C C . THR A 1 210 ? -15.871 12.920 5.249 1.00 17.65 210 THR A C 1
ATOM 1435 O O . THR A 1 210 ? -17.038 13.242 5.458 1.00 19.56 210 THR A O 1
ATOM 1439 N N . PHE A 1 211 ? -15.411 12.617 4.039 1.00 18.48 211 PHE A N 1
ATOM 1440 C CA . PHE A 1 211 ? -16.262 12.698 2.854 1.00 14.45 211 PHE A CA 1
ATOM 1441 C C . PHE A 1 211 ? -17.518 11.833 2.972 1.00 13.12 211 PHE A C 1
ATOM 1442 O O . PHE A 1 211 ? -18.610 12.257 2.591 1.00 15.06 211 PHE A O 1
ATOM 1450 N N . ILE A 1 212 ? -17.358 10.624 3.500 1.00 11.44 212 ILE A N 1
ATOM 1451 C CA . ILE A 1 212 ? -18.479 9.701 3.655 1.00 18.95 212 ILE A CA 1
ATOM 1452 C C . ILE A 1 212 ? -19.487 10.217 4.680 1.00 16.55 212 ILE A C 1
ATOM 1453 O O . ILE A 1 212 ? -20.696 10.182 4.449 1.00 17.26 212 ILE A O 1
ATOM 1458 N N . ALA A 1 213 ? -18.977 10.706 5.807 1.00 13.04 213 ALA A N 1
ATOM 1459 C CA . ALA A 1 213 ? -19.818 11.213 6.886 1.00 21.43 213 ALA A CA 1
ATOM 1460 C C . ALA A 1 213 ? -20.614 12.441 6.464 1.00 13.07 213 ALA A C 1
ATOM 1461 O O . ALA A 1 213 ? -21.764 12.612 6.865 1.00 23.17 213 ALA A O 1
ATOM 1463 N N . LYS A 1 214 ? -19.996 13.294 5.653 1.00 18.12 214 LYS A N 1
ATOM 1464 C CA . LYS A 1 214 ? -20.626 14.540 5.233 1.00 23.17 214 LYS A CA 1
ATOM 1465 C C . LYS A 1 214 ? -21.631 14.340 4.103 1.00 24.87 214 LYS A C 1
ATOM 1466 O O . LYS A 1 214 ? -22.634 15.049 4.028 1.00 35.24 214 LYS A O 1
ATOM 1472 N N . ASN A 1 215 ? -21.365 13.374 3.230 1.00 27.53 215 ASN A N 1
ATOM 1473 C CA . ASN A 1 215 ? -22.143 13.235 1.999 1.00 27.89 215 ASN A CA 1
ATOM 1474 C C . ASN A 1 215 ? -22.989 11.971 1.886 1.00 24.72 215 ASN A C 1
ATOM 1475 O O . ASN A 1 215 ? -23.475 11.645 0.803 1.00 29.86 215 ASN A O 1
ATOM 1480 N N . THR A 1 216 ? -23.177 11.265 2.995 1.00 31.22 216 THR A N 1
ATOM 1481 C CA . THR A 1 216 ? -23.993 10.053 2.983 1.00 30.74 216 THR A CA 1
ATOM 1482 C C . THR A 1 216 ? -25.452 10.399 2.691 1.00 32.93 216 THR A C 1
ATOM 1483 O O . THR A 1 216 ? -26.248 9.536 2.324 1.00 38.01 216 THR A O 1
ATOM 1487 N N . ASP A 1 217 ? -25.781 11.678 2.839 1.00 35.09 217 ASP A N 1
ATOM 1488 C CA . ASP A 1 217 ? -27.145 12.162 2.684 1.00 41.87 217 ASP A CA 1
ATOM 1489 C C . ASP A 1 217 ? -27.483 12.549 1.245 1.00 38.50 217 ASP A C 1
ATOM 1490 O O . ASP A 1 217 ? -28.655 12.688 0.898 1.00 41.85 217 ASP A O 1
ATOM 1495 N N . LYS A 1 218 ? -26.463 12.721 0.410 1.00 27.53 218 LYS A N 1
ATOM 1496 C CA . LYS A 1 218 ? -26.689 13.114 -0.980 1.00 24.82 218 LYS A CA 1
ATOM 1497 C C . LYS A 1 218 ? -26.054 12.134 -1.962 1.00 25.59 218 LYS A C 1
ATOM 1498 O O . LYS A 1 218 ? -26.419 12.097 -3.136 1.00 17.17 218 LYS A O 1
ATOM 1504 N N . ILE A 1 219 ? -25.104 11.345 -1.473 1.00 24.43 219 ILE A N 1
ATOM 1505 C CA . ILE A 1 219 ? -24.462 10.320 -2.284 1.00 13.85 219 ILE A CA 1
ATOM 1506 C C . ILE A 1 219 ? -24.654 8.956 -1.636 1.00 16.93 219 ILE A C 1
ATOM 1507 O O . ILE A 1 219 ? -24.349 8.771 -0.460 1.00 22.66 219 ILE A O 1
ATOM 1512 N N . SER A 1 220 ? -25.157 8.002 -2.409 1.00 22.10 220 SER A N 1
ATOM 1513 C CA . SER A 1 220 ? -25.495 6.689 -1.875 1.00 25.14 220 SER A CA 1
ATOM 1514 C C . SER A 1 220 ? -24.359 5.679 -2.018 1.00 17.00 220 SER A C 1
ATOM 1515 O O . SER A 1 220 ? -23.425 5.880 -2.795 1.00 19.04 220 SER A O 1
ATOM 1518 N N . GLY A 1 221 ? -24.447 4.598 -1.248 1.00 19.86 221 GLY A N 1
ATOM 1519 C CA . GLY A 1 221 ? -23.574 3.450 -1.412 1.00 14.67 221 GLY A CA 1
ATOM 1520 C C . GLY A 1 221 ? -22.196 3.523 -0.778 1.00 16.40 221 GLY A C 1
ATOM 1521 O O . GLY A 1 221 ? -21.383 2.620 -0.973 1.00 17.93 221 GLY A O 1
ATOM 1522 N N . MET A 1 222 ? -21.928 4.578 -0.014 1.00 17.03 222 MET A N 1
ATOM 1523 C CA . MET A 1 222 ? -20.592 4.787 0.548 1.00 18.24 222 MET A CA 1
ATOM 1524 C C . MET A 1 222 ? -20.323 4.047 1.856 1.00 20.36 222 MET A C 1
ATOM 1525 O O . MET A 1 222 ? -19.175 3.727 2.167 1.00 23.44 222 MET A O 1
ATOM 1530 N N . GLU A 1 223 ? -21.373 3.779 2.624 1.00 19.70 223 GLU A N 1
ATOM 1531 C CA . GLU A 1 223 ? -21.210 3.272 3.987 1.00 25.17 223 GLU A CA 1
ATOM 1532 C C . GLU A 1 223 ? -20.647 1.851 4.083 1.00 22.85 223 GLU A C 1
ATOM 1533 O O . GLU A 1 223 ? -20.333 1.377 5.175 1.00 23.44 223 GLU A O 1
ATOM 1539 N N . SER A 1 224 ? -20.509 1.179 2.945 1.00 23.44 224 SER A N 1
ATOM 1540 C CA . SER A 1 224 ? -19.971 -0.176 2.924 1.00 16.17 224 SER A CA 1
ATOM 1541 C C . SER A 1 224 ? -18.443 -0.183 2.874 1.00 12.81 224 SER A C 1
ATOM 1542 O O . SER A 1 224 ? -17.818 -1.244 2.880 1.00 14.55 224 SER A O 1
ATOM 1545 N N . ALA A 1 225 ? -17.846 1.005 2.825 1.00 12.51 225 ALA A N 1
ATOM 1546 C CA . ALA A 1 225 ? -16.391 1.133 2.862 1.00 13.64 225 ALA A CA 1
ATOM 1547 C C . ALA A 1 225 ? -15.865 0.705 4.225 1.00 14.63 225 ALA A C 1
ATOM 1548 O O . ALA A 1 225 ? -16.146 1.345 5.237 1.00 15.49 225 ALA A O 1
ATOM 1550 N N . GLN A 1 226 ? -15.098 -0.379 4.245 1.00 13.51 226 GLN A N 1
ATOM 1551 C CA . GLN A 1 226 ? -14.634 -0.959 5.499 1.00 12.14 226 GLN A CA 1
ATOM 1552 C C . GLN A 1 226 ? -13.116 -0.965 5.606 1.00 16.01 226 GLN A C 1
ATOM 1553 O O . GLN A 1 226 ? -12.416 -1.194 4.620 1.00 14.25 226 GLN A O 1
ATOM 1559 N N . CYS A 1 227 ? -12.617 -0.715 6.813 1.00 14.99 227 CYS A N 1
ATOM 1560 C CA . CYS A 1 227 ? -11.191 -0.817 7.090 1.00 13.11 227 CYS A CA 1
ATOM 1561 C C . CYS A 1 227 ? -10.714 -2.235 6.813 1.00 16.32 227 CYS A C 1
ATOM 1562 O O . CYS A 1 227 ? -11.413 -3.202 7.114 1.00 13.27 227 CYS A O 1
ATOM 1565 N N . ASN A 1 228 ? -9.527 -2.347 6.228 1.00 14.55 228 ASN A N 1
ATOM 1566 C CA . ASN A 1 228 ? -8.943 -3.641 5.884 1.00 14.42 228 ASN A CA 1
ATOM 1567 C C . ASN A 1 228 ? -9.851 -4.526 5.028 1.00 16.19 228 ASN A C 1
ATOM 1568 O O . ASN A 1 228 ? -9.715 -5.748 5.028 1.00 18.94 228 ASN A O 1
ATOM 1573 N N . GLY A 1 229 ? -10.779 -3.906 4.306 1.00 12.18 229 GLY A N 1
ATOM 1574 C CA . GLY A 1 229 ? -11.653 -4.636 3.408 1.00 9.56 229 GLY A CA 1
ATOM 1575 C C . GLY A 1 229 ? -12.946 -5.126 4.031 1.00 13.74 229 GLY A C 1
ATOM 1576 O O . GLY A 1 229 ? -14.022 -4.923 3.473 1.00 15.30 229 GLY A O 1
ATOM 1577 N N . THR A 1 230 ? -12.847 -5.771 5.189 1.00 16.69 230 THR A N 1
ATOM 1578 C CA . THR A 1 230 ? -14.010 -6.418 5.790 1.00 23.25 230 THR A CA 1
ATOM 1579 C C . THR A 1 230 ? -14.210 -6.099 7.268 1.00 18.96 230 THR A C 1
ATOM 1580 O O . THR A 1 230 ? -15.025 -6.735 7.936 1.00 16.29 230 THR A O 1
ATOM 1584 N N . SER A 1 231 ? -13.474 -5.121 7.781 1.00 17.43 231 SER A N 1
ATOM 1585 C CA . SER A 1 231 ? -13.566 -4.792 9.199 1.00 12.23 231 SER A CA 1
ATOM 1586 C C . SER A 1 231 ? -14.453 -3.577 9.451 1.00 9.64 231 SER A C 1
ATOM 1587 O O . SER A 1 231 ? -15.432 -3.357 8.738 1.00 15.27 231 SER A O 1
ATOM 1590 N N . THR A 1 232 ? -14.103 -2.799 10.472 1.00 7.52 232 THR A N 1
ATOM 1591 C CA . THR A 1 232 ? -14.913 -1.663 10.906 1.00 12.58 232 THR A CA 1
ATOM 1592 C C . THR A 1 232 ? -15.130 -0.652 9.785 1.00 10.97 232 THR A C 1
ATOM 1593 O O . THR A 1 232 ? -14.208 -0.336 9.035 1.00 10.31 232 THR A O 1
ATOM 1597 N N . ALA A 1 233 ? -16.362 -0.165 9.670 1.00 10.35 233 ALA A N 1
ATOM 1598 C CA . ALA A 1 233 ? -16.711 0.815 8.652 1.00 11.04 233 ALA A CA 1
ATOM 1599 C C . ALA A 1 233 ? -15.860 2.067 8.804 1.00 19.21 233 ALA A C 1
ATOM 1600 O O . ALA A 1 233 ? -15.693 2.584 9.910 1.00 12.31 233 ALA A O 1
ATOM 1602 N N . VAL A 1 234 ? -15.314 2.535 7.685 1.00 12.40 234 VAL A N 1
ATOM 1603 C CA . VAL A 1 234 ? -14.473 3.725 7.662 1.00 11.86 234 VAL A CA 1
ATOM 1604 C C . VAL A 1 234 ? -15.220 4.911 8.255 1.00 16.78 234 VAL A C 1
ATOM 1605 O O . VAL A 1 234 ? -14.653 5.707 9.002 1.00 17.30 234 VAL A O 1
ATOM 1609 N N . LYS A 1 235 ? -16.506 4.995 7.928 1.00 14.25 235 LYS A N 1
ATOM 1610 C CA . LYS A 1 235 ? -17.383 6.065 8.388 1.00 16.41 235 LYS A CA 1
ATOM 1611 C C . LYS A 1 235 ? -17.413 6.219 9.908 1.00 19.15 235 LYS A C 1
ATOM 1612 O O . LYS A 1 235 ? -17.521 7.330 10.426 1.00 19.96 235 LYS A O 1
ATOM 1618 N N . ASP A 1 236 ? -17.312 5.104 10.623 1.00 15.22 236 ASP A N 1
ATOM 1619 C CA . ASP A 1 236 ? -17.489 5.117 12.071 1.00 17.89 236 ASP A CA 1
ATOM 1620 C C . ASP A 1 236 ? -16.172 5.121 12.845 1.00 17.10 236 ASP A C 1
ATOM 1621 O O . ASP A 1 236 ? -16.168 5.049 14.073 1.00 19.83 236 ASP A O 1
ATOM 1626 N N . VAL A 1 237 ? -15.060 5.222 12.126 1.00 17.35 237 VAL A N 1
ATOM 1627 C CA . VAL A 1 237 ? -13.737 5.116 12.737 1.00 20.68 237 VAL A CA 1
ATOM 1628 C C . VAL A 1 237 ? -13.386 6.269 13.684 1.00 20.36 237 VAL A C 1
ATOM 1629 O O . VAL A 1 237 ? -13.710 7.427 13.424 1.00 21.96 237 VAL A O 1
ATOM 1633 N N . ASN A 1 238 ? -12.743 5.924 14.797 1.00 24.44 238 ASN A N 1
ATOM 1634 C CA . ASN A 1 238 ? -12.195 6.906 15.726 1.00 15.78 238 ASN A CA 1
ATOM 1635 C C . ASN A 1 238 ? -10.867 7.448 15.199 1.00 18.25 238 ASN A C 1
ATOM 1636 O O . ASN A 1 238 ? -9.861 6.740 15.185 1.00 18.95 238 ASN A O 1
ATOM 1641 N N . THR A 1 239 ? -10.867 8.709 14.775 1.00 20.23 239 THR A N 1
ATOM 1642 C CA . THR A 1 239 ? -9.709 9.293 14.098 1.00 23.27 239 THR A CA 1
ATOM 1643 C C . THR A 1 239 ? -8.696 9.965 15.028 1.00 29.49 239 THR A C 1
ATOM 1644 O O . THR A 1 239 ? -7.577 10.261 14.612 1.00 29.47 239 THR A O 1
ATOM 1648 N N . GLU A 1 240 ? -9.091 10.204 16.276 1.00 24.99 240 GLU A N 1
ATOM 1649 C CA . GLU A 1 240 ? -8.246 10.898 17.248 1.00 22.42 240 GLU A CA 1
ATOM 1650 C C . GLU A 1 240 ? -6.867 10.258 17.418 1.00 24.79 240 GLU A C 1
ATOM 1651 O O . GLU A 1 240 ? -5.860 10.956 17.534 1.00 26.78 240 GLU A O 1
ATOM 1657 N N . LYS A 1 241 ? -6.828 8.931 17.420 1.00 26.67 241 LYS A N 1
ATOM 1658 C CA . LYS A 1 241 ? -5.578 8.204 17.612 1.00 26.22 241 LYS A CA 1
ATOM 1659 C C . LYS A 1 241 ? -4.657 8.306 16.400 1.00 33.70 241 LYS A C 1
ATOM 1660 O O . LYS A 1 241 ? -3.448 8.490 16.538 1.00 42.42 241 LYS A O 1
ATOM 1666 N N . ILE A 1 242 ? -5.241 8.190 15.212 1.00 26.25 242 ILE A N 1
ATOM 1667 C CA . ILE A 1 242 ? -4.466 8.087 13.981 1.00 26.77 242 ILE A CA 1
ATOM 1668 C C . ILE A 1 242 ? -4.318 9.415 13.247 1.00 22.84 242 ILE A C 1
ATOM 1669 O O . ILE A 1 242 ? -3.704 9.471 12.181 1.00 32.49 242 ILE A O 1
ATOM 1674 N N . LYS A 1 243 ? -4.880 10.478 13.813 1.00 22.99 243 LYS A N 1
ATOM 1675 C CA . LYS A 1 243 ? -4.873 11.784 13.160 1.00 27.78 243 LYS A CA 1
ATOM 1676 C C . LYS A 1 243 ? -3.455 12.319 12.969 1.00 27.06 243 LYS A C 1
ATOM 1677 O O . LYS A 1 243 ? -3.220 13.191 12.135 1.00 30.35 243 LYS A O 1
ATOM 1683 N N . ASN A 1 244 ? -2.514 11.791 13.745 1.00 28.45 244 ASN A N 1
ATOM 1684 C CA . ASN A 1 244 ? -1.135 12.253 13.688 1.00 35.53 244 ASN A CA 1
ATOM 1685 C C . ASN A 1 244 ? -0.158 11.173 13.244 1.00 41.17 244 ASN A C 1
ATOM 1686 O O . ASN A 1 244 ? 1.044 11.415 13.146 1.00 46.90 244 ASN A O 1
ATOM 1691 N N . VAL A 1 245 ? -0.679 9.981 12.977 1.00 37.09 245 VAL A N 1
ATOM 1692 C CA . VAL A 1 245 ? 0.142 8.903 12.445 1.00 34.10 245 VAL A CA 1
ATOM 1693 C C . VAL A 1 245 ? 0.279 9.051 10.934 1.00 39.78 245 VAL A C 1
ATOM 1694 O O . VAL A 1 245 ? -0.678 8.837 10.190 1.00 34.71 245 VAL A O 1
ATOM 1698 N N . THR A 1 246 ? 1.471 9.431 10.490 1.00 45.30 246 THR A N 1
ATOM 1699 C CA . THR A 1 246 ? 1.741 9.611 9.069 1.00 40.92 246 THR A CA 1
ATOM 1700 C C . THR A 1 246 ? 1.846 8.268 8.354 1.00 43.70 246 THR A C 1
ATOM 1701 O O . THR A 1 246 ? 2.568 7.375 8.794 1.00 45.86 246 THR A O 1
ATOM 1705 N N . CYS A 1 247 ? 1.115 8.129 7.253 1.00 40.49 247 CYS A N 1
ATOM 1706 C CA . CYS A 1 247 ? 1.170 6.915 6.448 1.00 48.45 247 CYS A CA 1
ATOM 1707 C C . CYS A 1 247 ? 2.512 6.784 5.737 1.00 39.44 247 CYS A C 1
ATOM 1708 O O . CYS A 1 247 ? 3.075 7.773 5.268 1.00 35.14 247 CYS A O 1
#

Solvent-accessible surface area: 10175 Å² total; per-residue (Å²): 191,90,0,9,132,40,47,41,134,77,40,49,2,66,5,42,85,125,74,154,104,41,40,13,14,2,42,0,28,86,102,151,25,99,64,20,16,91,27,26,26,69,78,0,9,50,0,32,0,19,101,12,75,0,49,115,8,56,49,109,27,0,82,41,11,77,93,0,41,36,0,2,0,9,81,12,86,0,97,62,8,30,124,14,0,0,52,85,0,83,50,0,50,43,0,58,0,22,28,3,79,0,43,53,10,15,107,26,2,0,54,27,0,65,95,0,41,33,0,2,0,11,84,15,50,0,104,64,6,25,83,30,3,0,60,104,1,60,66,0,52,90,0,25,0,12,51,8,78,0,103,37,5,38,163,16,6,2,88,36,8,117,74,9,99,18,0,42,0,42,92,0,45,0,47,20,66,7,34,64,0,48,27,1,64,64,20,0,42,139,24,57,108,129,8,61,34,1,94,48,1,55,9,111,9,106,59,81,24,0,55,86,15,94,33,112,158,19,102,128,73,122,81

Radius of gyration: 18.78 Å; Cα contacts (8 Å, |Δi|>4): 617; chains: 1; bounding box: 37×32×61 Å